Protein AF-A0A7S0LJB8-F1 (afdb_monomer_lite)

Radius of gyration: 18.25 Å; chains: 1; bounding box: 46×43×49 Å

InterPro domains:
  IPR036282 Glutathione S-transferase, C-terminal domain superfamily [SSF47616] (60-162)
  IPR050983 Glutathione S-transferase Omega/HSP26 [PTHR43968] (26-168)

Structure (mmCIF, N/CA/C/O backbone):
data_AF-A0A7S0LJB8-F1
#
_entry.id   AF-A0A7S0LJB8-F1
#
loop_
_atom_site.group_PDB
_atom_site.id
_atom_site.type_symbol
_atom_site.label_atom_id
_atom_site.label_alt_id
_atom_site.label_comp_id
_atom_site.label_asym_id
_atom_site.label_entity_id
_atom_site.label_seq_id
_atom_site.pdbx_PDB_ins_code
_atom_site.Cartn_x
_atom_site.Cartn_y
_atom_site.Cartn_z
_atom_site.occupancy
_atom_site.B_iso_or_equiv
_atom_site.auth_seq_id
_atom_site.auth_comp_id
_atom_site.auth_asym_id
_atom_site.auth_atom_id
_atom_site.pdbx_PDB_model_num
ATOM 1 N N . GLY A 1 1 ? 15.541 21.418 6.530 1.00 35.72 1 GLY A N 1
ATOM 2 C CA . GLY A 1 1 ? 15.355 20.305 7.477 1.00 35.72 1 GLY A CA 1
ATOM 3 C C . GLY A 1 1 ? 14.278 19.421 6.909 1.00 35.72 1 GLY A C 1
ATOM 4 O O . GLY A 1 1 ? 13.344 19.968 6.341 1.00 35.72 1 GLY A O 1
ATOM 5 N N . SER A 1 2 ? 14.431 18.099 6.951 1.00 42.41 2 SER A N 1
ATOM 6 C CA . SER A 1 2 ? 13.334 17.215 6.555 1.00 42.41 2 SER A CA 1
ATOM 7 C C . SER A 1 2 ? 12.244 17.338 7.614 1.00 42.41 2 SER A C 1
ATOM 9 O O . SER A 1 2 ? 12.432 16.878 8.739 1.00 42.41 2 SER A O 1
ATOM 11 N N . ASP A 1 3 ? 11.150 18.022 7.292 1.00 57.72 3 ASP A N 1
ATOM 12 C CA . ASP A 1 3 ? 9.974 18.019 8.153 1.00 57.72 3 ASP A CA 1
ATOM 13 C C . ASP A 1 3 ? 9.328 16.646 8.043 1.00 57.72 3 ASP A C 1
ATOM 15 O O . ASP A 1 3 ? 8.675 16.300 7.059 1.00 57.72 3 ASP A O 1
ATOM 19 N N . VAL A 1 4 ? 9.599 15.836 9.054 1.00 62.62 4 VAL A N 1
ATOM 20 C CA . VAL A 1 4 ? 8.968 14.544 9.229 1.00 62.62 4 VAL A CA 1
ATOM 21 C C . VAL A 1 4 ? 7.562 14.792 9.786 1.00 62.62 4 VAL A C 1
ATOM 23 O O . VAL A 1 4 ? 7.422 15.621 10.696 1.00 62.62 4 VAL A O 1
ATOM 26 N N . PRO A 1 5 ? 6.500 14.164 9.241 1.00 70.31 5 PRO A N 1
ATOM 27 C CA . PRO A 1 5 ? 5.154 14.343 9.765 1.00 70.31 5 PRO A CA 1
ATOM 28 C C . PRO A 1 5 ? 5.127 13.979 11.250 1.00 70.31 5 PRO A C 1
ATOM 30 O O . PRO A 1 5 ? 5.559 12.903 11.650 1.00 70.31 5 PRO A O 1
ATOM 33 N N . ARG A 1 6 ? 4.628 14.903 12.070 1.00 81.69 6 ARG A N 1
ATOM 34 C CA . ARG A 1 6 ? 4.505 14.741 13.519 1.00 81.69 6 ARG A CA 1
ATOM 35 C C . ARG A 1 6 ? 3.046 14.840 13.916 1.00 81.69 6 ARG A C 1
ATOM 37 O O . ARG A 1 6 ? 2.336 15.726 13.442 1.00 81.69 6 ARG A O 1
ATOM 44 N N . VAL A 1 7 ? 2.614 13.954 14.803 1.00 82.25 7 VAL A N 1
ATOM 45 C CA . VAL A 1 7 ? 1.238 13.924 15.303 1.00 82.25 7 VAL A CA 1
ATOM 46 C C . VAL A 1 7 ? 1.244 14.267 16.781 1.00 82.25 7 VAL A C 1
ATOM 48 O O . VAL A 1 7 ? 1.928 13.621 17.572 1.00 82.25 7 VAL A O 1
ATOM 51 N N . ALA A 1 8 ? 0.484 15.300 17.143 1.00 85.62 8 ALA A N 1
ATOM 52 C CA . ALA A 1 8 ? 0.198 15.625 18.531 1.00 85.62 8 ALA A CA 1
ATOM 53 C C . ALA A 1 8 ? -0.970 14.763 19.022 1.00 85.62 8 ALA A C 1
ATOM 55 O O . ALA A 1 8 ? -2.040 14.738 18.409 1.00 85.62 8 ALA A O 1
ATOM 56 N N . LEU A 1 9 ? -0.756 14.058 20.125 1.00 81.81 9 LEU A N 1
ATOM 57 C CA . LEU A 1 9 ? -1.758 13.233 20.776 1.00 81.81 9 LEU A CA 1
ATOM 58 C C . LEU A 1 9 ? -2.614 14.036 21.767 1.00 81.81 9 LEU A C 1
ATOM 60 O O . LEU A 1 9 ? -2.177 15.080 22.258 1.00 81.81 9 LEU A O 1
ATOM 64 N N . PRO A 1 10 ? -3.804 13.525 22.147 1.00 80.50 10 PRO A N 1
ATOM 65 C CA . PRO A 1 10 ? -4.645 14.150 23.171 1.00 80.50 10 PRO A CA 1
ATOM 66 C C . PRO A 1 10 ? -3.974 14.297 24.546 1.00 80.50 10 PRO A C 1
ATOM 68 O O . PRO A 1 10 ? -4.365 15.162 25.323 1.00 80.50 10 PRO A O 1
ATOM 71 N N . ASP A 1 11 ? -2.974 13.464 24.851 1.00 82.81 11 ASP A N 1
ATOM 72 C CA . ASP A 1 11 ? -2.196 13.514 26.096 1.00 82.81 11 ASP A CA 1
ATOM 73 C C . ASP A 1 11 ? -1.020 14.514 26.049 1.00 82.81 11 ASP A C 1
ATOM 75 O O . ASP A 1 11 ? -0.260 14.628 27.011 1.00 82.81 11 ASP A O 1
ATOM 79 N N . GLY A 1 12 ? -0.873 15.252 24.942 1.00 85.12 12 GLY A N 1
ATOM 80 C CA . GLY A 1 12 ? 0.169 16.256 24.735 1.00 85.12 12 GLY A CA 1
ATOM 81 C C . GLY A 1 12 ? 1.497 15.707 24.210 1.00 85.12 12 GLY A C 1
ATOM 82 O O . GLY A 1 12 ? 2.398 16.501 23.931 1.00 85.12 12 GLY A O 1
ATOM 83 N N . ARG A 1 13 ? 1.647 14.385 24.040 1.00 86.00 13 ARG A N 1
ATOM 84 C CA . ARG A 1 13 ? 2.839 13.806 23.404 1.00 86.00 13 ARG A CA 1
ATOM 85 C C . ARG A 1 13 ? 2.850 14.097 21.904 1.00 86.00 13 ARG A C 1
ATOM 87 O O . ARG A 1 13 ? 1.804 14.231 21.273 1.00 86.00 13 ARG A O 1
ATOM 94 N N . VAL A 1 14 ? 4.048 14.192 21.334 1.00 84.44 14 VAL A N 1
ATOM 95 C CA . VAL A 1 14 ? 4.263 14.363 19.892 1.00 84.44 14 VAL A CA 1
ATOM 96 C C . VAL A 1 14 ? 5.080 13.188 19.392 1.00 84.44 14 VAL A C 1
ATOM 98 O O . VAL A 1 14 ? 6.150 12.918 19.934 1.00 84.44 14 VAL A O 1
ATOM 101 N N . ILE A 1 15 ? 4.578 12.511 18.365 1.00 79.75 15 ILE A N 1
ATOM 102 C CA . ILE A 1 15 ? 5.208 11.312 17.811 1.00 79.75 15 ILE A CA 1
ATOM 103 C C . ILE A 1 15 ? 5.591 11.570 16.366 1.00 79.75 15 ILE A C 1
ATOM 105 O O . ILE A 1 15 ? 4.867 12.250 15.633 1.00 79.75 15 ILE A O 1
ATOM 109 N N . ASP A 1 16 ? 6.733 11.020 15.975 1.00 79.56 16 ASP A N 1
ATOM 110 C CA . ASP A 1 16 ? 7.159 10.956 14.587 1.00 79.56 16 ASP A CA 1
ATOM 111 C C . ASP A 1 16 ? 6.334 9.896 13.837 1.00 79.56 16 ASP A C 1
ATOM 113 O O . ASP A 1 16 ? 6.372 8.710 14.162 1.00 79.56 16 ASP A O 1
ATOM 117 N N . ALA A 1 17 ? 5.571 10.328 12.835 1.00 71.06 17 ALA A N 1
ATOM 118 C CA . ALA A 1 17 ? 4.680 9.466 12.067 1.00 71.06 17 ALA A CA 1
ATOM 119 C C . ALA A 1 17 ? 5.387 8.677 10.949 1.00 71.06 17 ALA A C 1
ATOM 121 O O . ALA A 1 17 ? 4.712 7.985 10.187 1.00 71.06 17 ALA A O 1
ATOM 122 N N . THR A 1 18 ? 6.716 8.771 10.817 1.00 66.00 18 THR A N 1
ATOM 123 C CA . THR A 1 18 ? 7.487 7.920 9.888 1.00 66.00 18 THR A CA 1
ATOM 124 C C . THR A 1 18 ? 7.967 6.619 10.498 1.00 66.00 18 THR A C 1
ATOM 126 O O . THR A 1 18 ? 8.308 5.691 9.763 1.00 66.00 18 THR A O 1
ATOM 129 N N . GLU A 1 19 ? 7.955 6.507 11.822 1.00 67.56 19 GLU A N 1
ATOM 130 C CA . GLU A 1 19 ? 8.300 5.258 12.478 1.00 67.56 19 GLU A CA 1
ATOM 131 C C . GLU A 1 19 ? 7.092 4.324 12.509 1.00 67.56 19 GLU A C 1
ATOM 133 O O . GLU A 1 19 ? 5.991 4.699 12.908 1.00 67.56 19 GLU A O 1
ATOM 138 N N . THR A 1 20 ? 7.299 3.048 12.184 1.00 70.25 20 THR A N 1
ATOM 139 C CA . THR A 1 20 ? 6.271 2.009 12.372 1.00 70.25 20 THR A CA 1
ATOM 140 C C . THR A 1 20 ? 5.831 1.879 13.836 1.00 70.25 20 THR A C 1
ATOM 142 O O . THR A 1 20 ? 4.734 1.388 14.108 1.00 70.25 20 THR A O 1
ATOM 145 N N . ALA A 1 21 ? 6.640 2.374 14.781 1.00 74.06 21 ALA A N 1
ATOM 146 C CA . ALA A 1 21 ? 6.285 2.523 16.189 1.00 74.06 21 ALA A CA 1
ATOM 147 C C . ALA A 1 21 ? 5.028 3.388 16.401 1.00 74.06 21 ALA A C 1
ATOM 149 O O . ALA A 1 21 ? 4.227 3.075 17.282 1.00 74.06 21 ALA A O 1
ATOM 150 N N . PHE A 1 22 ? 4.792 4.395 15.551 1.00 83.00 22 PHE A N 1
ATOM 151 C CA . PHE A 1 22 ? 3.586 5.225 15.599 1.00 83.00 22 PHE A CA 1
ATOM 152 C C . PHE A 1 22 ? 2.303 4.403 15.407 1.00 83.00 22 PHE A C 1
ATOM 154 O O . PHE A 1 22 ? 1.305 4.643 16.084 1.00 83.00 22 PHE A O 1
ATOM 161 N N . LEU A 1 23 ? 2.324 3.381 14.544 1.00 85.81 23 LEU A N 1
ATOM 162 C CA . LEU A 1 23 ? 1.150 2.533 14.301 1.00 85.81 23 LEU A CA 1
ATOM 163 C C . LEU A 1 23 ? 0.762 1.712 15.539 1.00 85.81 23 LEU A C 1
ATOM 165 O O . LEU A 1 23 ? -0.422 1.537 15.813 1.00 85.81 23 LEU A O 1
ATOM 169 N N . ARG A 1 24 ? 1.748 1.271 16.329 1.00 86.44 24 ARG A N 1
ATOM 170 C CA . ARG A 1 24 ? 1.513 0.551 17.596 1.00 86.44 24 ARG A CA 1
ATOM 171 C C . ARG A 1 24 ? 0.818 1.437 18.612 1.00 86.44 24 ARG A C 1
ATOM 173 O O . ARG A 1 24 ? -0.059 0.999 19.349 1.00 86.44 24 ARG A O 1
ATOM 180 N N . GLU A 1 25 ? 1.240 2.689 18.654 1.00 86.69 25 GLU A N 1
ATOM 181 C CA . GLU A 1 25 ? 0.676 3.673 19.555 1.00 86.69 25 GLU A CA 1
ATOM 182 C C . GLU A 1 25 ? -0.752 4.053 19.157 1.00 86.69 25 GLU A C 1
ATOM 184 O O . GLU A 1 25 ? -1.624 4.141 20.021 1.00 86.69 25 GLU A O 1
ATOM 189 N N . LEU A 1 26 ? -1.034 4.174 17.856 1.00 86.06 26 LEU A N 1
ATOM 190 C CA . LEU A 1 26 ? -2.405 4.338 17.373 1.00 86.06 26 LEU A CA 1
ATOM 191 C C . LEU A 1 26 ? -3.307 3.166 17.785 1.00 86.06 26 LEU A C 1
ATOM 193 O O . LEU A 1 26 ? -4.413 3.411 18.265 1.00 86.06 26 LEU A O 1
ATOM 197 N N . ASP A 1 27 ? -2.843 1.920 17.676 1.00 90.00 27 ASP A N 1
ATOM 198 C CA . ASP A 1 27 ? -3.624 0.751 18.109 1.00 90.00 27 ASP A CA 1
ATOM 199 C C . ASP A 1 27 ? -3.930 0.777 19.620 1.00 90.00 27 ASP A C 1
ATOM 201 O O . ASP A 1 27 ? -5.023 0.391 20.042 1.00 90.00 27 ASP A O 1
ATOM 205 N N . GLN A 1 28 ? -3.002 1.281 20.443 1.00 88.31 28 GLN A N 1
ATOM 206 C CA . GLN A 1 28 ? -3.211 1.449 21.888 1.00 88.31 28 GLN A CA 1
ATOM 207 C C . GLN A 1 28 ? -4.199 2.573 22.218 1.00 88.31 28 GLN A C 1
ATOM 209 O O . GLN A 1 28 ? -5.014 2.430 23.132 1.00 88.31 28 GLN A O 1
ATOM 214 N N . LEU A 1 29 ? -4.137 3.689 21.489 1.00 87.88 29 LEU A N 1
ATOM 215 C CA . LEU A 1 29 ? -5.029 4.837 21.679 1.00 87.88 29 LEU A CA 1
ATOM 216 C C . LEU A 1 29 ? -6.446 4.566 21.175 1.00 87.88 29 LEU A C 1
ATOM 218 O O . LEU A 1 29 ? -7.417 5.090 21.726 1.00 87.88 29 LEU A O 1
ATOM 222 N N . PHE A 1 30 ? -6.572 3.735 20.142 1.00 88.38 30 PHE A N 1
ATOM 223 C CA . PHE A 1 30 ? -7.833 3.418 19.486 1.00 88.38 30 PHE A CA 1
ATOM 224 C C . PHE A 1 30 ? -8.115 1.905 19.509 1.00 88.38 30 PHE A C 1
ATOM 226 O O . PHE A 1 30 ? -8.339 1.296 18.468 1.00 88.38 30 PHE A O 1
ATOM 233 N N . PRO A 1 31 ? -8.244 1.268 20.688 1.00 89.00 31 PRO A N 1
ATOM 234 C CA . PRO A 1 31 ? -8.370 -0.192 20.797 1.00 89.00 31 PRO A CA 1
ATOM 235 C C . PRO A 1 31 ? -9.682 -0.751 20.218 1.00 89.00 31 PRO A C 1
ATOM 237 O O . PRO A 1 31 ? -9.863 -1.961 20.118 1.00 89.00 31 PRO A O 1
ATOM 240 N N . LYS A 1 32 ? -10.636 0.124 19.876 1.00 87.12 32 LYS A N 1
ATOM 241 C CA . LYS A 1 32 ? -11.900 -0.240 19.218 1.00 87.12 32 LYS A CA 1
ATOM 242 C C . LYS A 1 32 ? -11.796 -0.253 17.690 1.00 87.12 32 LYS A C 1
ATOM 244 O O . LYS A 1 32 ? -12.754 -0.660 17.037 1.00 87.12 32 LYS A O 1
ATOM 249 N N . THR A 1 33 ? -10.695 0.233 17.115 1.00 86.38 33 THR A N 1
ATOM 250 C CA . THR A 1 33 ? -10.446 0.145 15.673 1.00 86.38 33 THR A CA 1
ATOM 251 C C . THR A 1 33 ? -9.753 -1.167 15.326 1.00 86.38 33 THR A C 1
ATOM 253 O O . THR A 1 33 ? -9.380 -1.947 16.199 1.00 86.38 33 THR A O 1
ATOM 256 N N . ARG A 1 34 ? -9.609 -1.442 14.028 1.00 87.06 34 ARG A N 1
ATOM 257 C CA . ARG A 1 34 ? -8.829 -2.590 13.564 1.00 87.06 34 ARG A CA 1
ATOM 258 C C . ARG A 1 34 ? -7.385 -2.444 14.040 1.00 87.06 34 ARG A C 1
ATOM 260 O O . ARG A 1 34 ? -6.759 -1.449 13.702 1.00 87.06 34 ARG A O 1
ATOM 267 N N . THR A 1 35 ? -6.881 -3.460 14.731 1.00 91.00 35 THR A N 1
ATOM 268 C CA . THR A 1 35 ? -5.465 -3.575 15.085 1.00 91.00 35 THR A CA 1
ATOM 269 C C . THR A 1 35 ? -4.632 -3.804 13.828 1.00 91.00 35 THR A C 1
ATOM 271 O O . THR A 1 35 ? -4.893 -4.746 13.074 1.00 91.00 35 THR A O 1
ATOM 274 N N . LEU A 1 36 ? -3.647 -2.942 13.599 1.00 90.50 36 LEU A N 1
ATOM 275 C CA . LEU A 1 36 ? -2.708 -3.028 12.480 1.00 90.50 36 LEU A CA 1
ATOM 276 C C . LEU A 1 36 ? -1.404 -3.728 12.884 1.00 90.50 36 LEU A C 1
ATOM 278 O O . LEU A 1 36 ? -0.719 -4.283 12.020 1.00 90.50 36 LEU A O 1
ATOM 282 N N . TRP A 1 37 ? -1.063 -3.702 14.176 1.00 89.75 37 TRP A N 1
ATOM 283 C CA . TRP A 1 37 ? 0.217 -4.142 14.711 1.00 89.75 37 TRP A CA 1
ATOM 284 C C . TRP A 1 37 ? 0.101 -4.955 16.023 1.00 89.75 37 TRP A C 1
ATOM 286 O O . TRP A 1 37 ? 0.058 -4.380 17.112 1.00 89.75 37 TRP A O 1
ATOM 296 N N . PRO A 1 38 ? 0.204 -6.295 15.958 1.00 87.94 38 PRO A N 1
ATOM 297 C CA . PRO A 1 38 ? -0.062 -7.128 14.792 1.00 87.94 38 PRO A CA 1
ATOM 298 C C . PRO A 1 38 ? -1.571 -7.378 14.622 1.00 87.94 38 PRO A C 1
ATOM 300 O O . PRO A 1 38 ? -2.329 -7.320 15.594 1.00 87.94 38 PRO A O 1
ATOM 303 N N . PRO A 1 39 ? -2.036 -7.690 13.403 1.00 87.31 39 PRO A N 1
ATOM 304 C CA . PRO A 1 39 ? -3.411 -8.126 13.208 1.00 87.31 39 PRO A CA 1
ATOM 305 C C . PRO A 1 39 ? -3.663 -9.476 13.904 1.00 87.31 39 PRO A C 1
ATOM 307 O O . PRO A 1 39 ? -2.747 -10.266 14.144 1.00 87.31 39 PRO A O 1
ATOM 310 N N . ASN A 1 40 ? -4.932 -9.762 14.206 1.00 85.50 40 ASN A N 1
ATOM 311 C CA . ASN A 1 40 ? -5.334 -10.995 14.888 1.00 85.50 40 ASN A CA 1
ATOM 312 C C . ASN A 1 40 ? -4.796 -12.250 14.180 1.00 85.50 40 ASN A C 1
ATOM 314 O O . ASN A 1 40 ? -5.051 -12.460 12.996 1.00 85.50 40 ASN A O 1
ATOM 318 N N . GLY A 1 41 ? -4.119 -13.118 14.935 1.00 86.12 41 GLY A N 1
ATOM 319 C CA . GLY A 1 41 ? -3.575 -14.380 14.422 1.00 86.12 41 GLY A CA 1
ATOM 320 C C . GLY A 1 41 ? -2.214 -14.262 13.731 1.00 86.12 41 GLY A C 1
ATOM 321 O O . GLY A 1 41 ? -1.711 -15.269 13.242 1.00 86.12 41 GLY A O 1
ATOM 322 N N . VAL A 1 42 ? -1.609 -13.072 13.722 1.00 91.19 42 VAL A N 1
ATOM 323 C CA . VAL A 1 42 ? -0.246 -12.827 13.238 1.00 91.19 42 VAL A CA 1
ATOM 324 C C . VAL A 1 42 ? 0.603 -12.340 14.407 1.00 91.19 42 VAL A C 1
ATOM 326 O O . VAL A 1 42 ? 0.126 -11.602 15.268 1.00 91.19 42 VAL A O 1
ATOM 329 N N . ASP A 1 43 ? 1.860 -12.761 14.472 1.00 92.25 43 ASP A N 1
ATOM 330 C CA . ASP A 1 43 ? 2.793 -12.270 15.480 1.00 92.25 43 ASP A CA 1
ATOM 331 C C . ASP A 1 43 ? 3.496 -10.973 15.031 1.00 92.25 43 ASP A C 1
ATOM 333 O O . ASP A 1 43 ? 3.644 -10.680 13.845 1.00 92.25 43 ASP A O 1
ATOM 337 N N . GLU A 1 44 ? 3.959 -10.175 15.993 1.00 92.06 44 GLU A N 1
ATOM 338 C CA . GLU A 1 44 ? 4.643 -8.904 15.717 1.00 92.06 44 GLU A CA 1
ATOM 339 C C . GLU A 1 44 ? 5.912 -9.075 14.865 1.00 92.06 44 GLU A C 1
ATOM 341 O O . GLU A 1 44 ? 6.252 -8.195 14.067 1.00 92.06 44 GLU A O 1
ATOM 346 N N . ARG A 1 45 ? 6.637 -10.186 15.024 1.00 93.00 45 ARG A N 1
ATOM 347 C CA . ARG A 1 45 ? 7.860 -10.425 14.259 1.00 93.00 45 ARG A CA 1
ATOM 348 C C . ARG A 1 45 ? 7.530 -10.628 12.784 1.00 93.00 45 ARG A C 1
ATOM 350 O O . ARG A 1 45 ? 8.192 -10.016 11.957 1.00 93.00 45 ARG A O 1
ATOM 357 N N . SER A 1 46 ? 6.474 -11.366 12.467 1.00 93.88 46 SER A N 1
ATOM 358 C CA . SER A 1 46 ? 5.978 -11.538 11.099 1.00 93.88 46 SER A CA 1
ATOM 359 C C . SER A 1 46 ? 5.674 -10.205 10.405 1.00 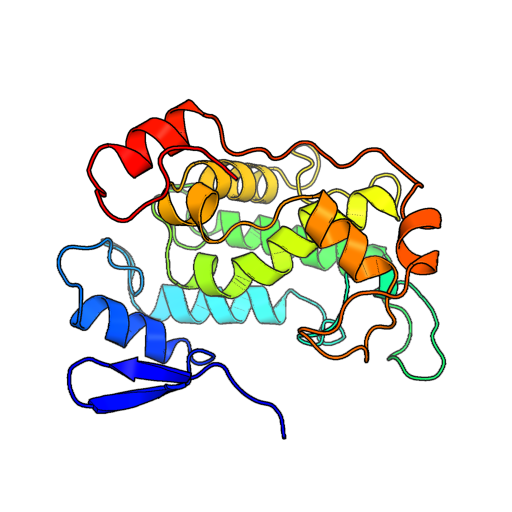93.88 46 SER A C 1
ATOM 361 O O . SER A 1 46 ? 6.054 -10.012 9.251 1.00 93.88 46 SER A O 1
ATOM 363 N N . VAL A 1 47 ? 5.055 -9.248 11.108 1.00 93.44 47 VAL A N 1
ATOM 364 C CA . VAL A 1 47 ? 4.787 -7.908 10.551 1.00 93.44 47 VAL A CA 1
ATOM 365 C C . VAL A 1 47 ? 6.090 -7.137 10.307 1.00 93.44 47 VAL A C 1
ATOM 367 O O . VAL A 1 47 ? 6.270 -6.564 9.235 1.00 93.44 47 VAL A O 1
ATOM 370 N N . ASN A 1 48 ? 7.025 -7.150 11.267 1.00 92.81 48 ASN A N 1
ATOM 371 C CA . ASN A 1 48 ? 8.341 -6.513 11.103 1.00 92.81 48 ASN A CA 1
ATOM 372 C C . ASN A 1 48 ? 9.130 -7.100 9.928 1.00 92.81 48 ASN A C 1
ATOM 374 O O . ASN A 1 48 ? 9.701 -6.355 9.132 1.00 92.81 48 ASN A O 1
ATOM 378 N N . ASP A 1 49 ? 9.184 -8.428 9.852 1.00 94.94 49 ASP A N 1
ATOM 379 C CA . ASP A 1 49 ? 9.936 -9.153 8.834 1.00 94.94 49 ASP A CA 1
ATOM 380 C C . ASP A 1 49 ? 9.341 -8.867 7.449 1.00 94.94 49 ASP A C 1
ATOM 382 O O . ASP A 1 49 ? 10.091 -8.636 6.507 1.00 94.94 49 ASP A O 1
ATOM 386 N N . MET A 1 50 ? 8.013 -8.755 7.338 1.00 95.75 50 MET A N 1
ATOM 387 C CA . MET A 1 50 ? 7.348 -8.390 6.086 1.00 95.75 50 MET A CA 1
ATOM 388 C C . MET A 1 50 ? 7.590 -6.930 5.679 1.00 95.75 50 MET A C 1
ATOM 390 O O . MET A 1 50 ? 7.897 -6.665 4.518 1.00 95.75 50 MET A O 1
ATOM 394 N N . VAL A 1 51 ? 7.526 -5.976 6.620 1.00 92.81 51 VAL A N 1
ATOM 395 C CA . VAL A 1 51 ? 7.880 -4.570 6.340 1.00 92.81 51 VAL A CA 1
ATOM 396 C C . VAL A 1 51 ? 9.297 -4.481 5.773 1.00 92.81 51 VAL A C 1
ATOM 398 O O . VAL A 1 51 ? 9.502 -3.805 4.768 1.00 92.81 51 VAL A O 1
ATOM 401 N N . ARG A 1 52 ? 10.260 -5.175 6.390 1.00 92.62 52 ARG A N 1
ATOM 402 C CA . ARG A 1 52 ? 11.658 -5.189 5.936 1.00 92.62 52 ARG A CA 1
ATOM 403 C C . ARG A 1 52 ? 11.817 -5.884 4.592 1.00 92.62 52 ARG A C 1
ATOM 405 O O . ARG A 1 52 ? 12.413 -5.300 3.702 1.00 92.62 52 ARG A O 1
ATOM 412 N N . ALA A 1 53 ? 11.233 -7.069 4.424 1.00 95.19 53 ALA A N 1
ATOM 413 C CA . ALA A 1 53 ? 11.378 -7.859 3.207 1.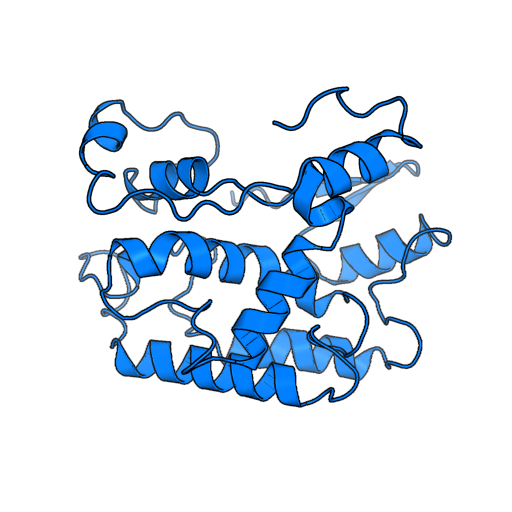00 95.19 53 ALA A CA 1
ATOM 414 C C . ALA A 1 53 ? 10.887 -7.113 1.960 1.00 95.19 53 ALA A C 1
ATOM 416 O O . ALA A 1 53 ? 11.557 -7.133 0.933 1.00 95.19 53 ALA A O 1
ATOM 417 N N . VAL A 1 54 ? 9.757 -6.403 2.049 1.00 93.06 54 VAL A N 1
ATOM 418 C CA . VAL A 1 54 ? 9.271 -5.575 0.933 1.00 93.06 54 VAL A CA 1
ATOM 419 C C . VAL A 1 54 ? 10.217 -4.399 0.666 1.00 93.06 54 VAL A C 1
ATOM 421 O O . VAL A 1 54 ? 10.448 -4.051 -0.489 1.00 93.06 54 VAL A O 1
ATOM 424 N N . GLY A 1 55 ? 10.809 -3.813 1.708 1.00 89.69 55 GLY A N 1
ATOM 425 C CA . GLY A 1 55 ? 11.805 -2.752 1.550 1.00 89.69 55 GLY A CA 1
ATOM 426 C C . GLY A 1 55 ? 13.114 -3.221 0.938 1.00 89.69 55 GLY A C 1
ATOM 427 O O . GLY A 1 55 ? 13.681 -2.500 0.127 1.00 89.69 55 GLY A O 1
ATOM 428 N N . ASP A 1 56 ? 13.551 -4.431 1.274 1.00 90.19 56 ASP A N 1
ATOM 429 C CA . ASP A 1 56 ? 14.744 -5.058 0.706 1.00 90.19 56 ASP A CA 1
ATOM 430 C C . ASP A 1 56 ? 14.517 -5.499 -0.751 1.00 90.19 56 ASP A C 1
ATOM 432 O O . ASP A 1 56 ? 15.450 -5.480 -1.554 1.00 90.19 56 ASP A O 1
ATOM 436 N N . ALA A 1 57 ? 13.282 -5.872 -1.107 1.00 91.00 57 ALA A N 1
ATOM 437 C CA . ALA A 1 57 ? 12.898 -6.212 -2.477 1.00 91.00 57 ALA A CA 1
ATOM 438 C C . ALA A 1 57 ? 12.906 -4.989 -3.405 1.00 91.00 57 ALA A C 1
ATOM 440 O O . ALA A 1 57 ? 13.220 -5.097 -4.590 1.00 91.00 57 ALA A O 1
ATOM 441 N N . LEU A 1 58 ? 12.547 -3.819 -2.876 1.00 84.75 58 LEU A N 1
ATOM 442 C CA . LEU A 1 58 ? 12.465 -2.588 -3.644 1.00 84.75 58 LEU A CA 1
ATOM 443 C C . LEU A 1 58 ? 13.859 -1.938 -3.787 1.00 84.75 58 LEU A C 1
ATOM 445 O O . LEU A 1 58 ? 14.546 -1.715 -2.792 1.00 84.75 58 LEU A O 1
ATOM 449 N N . PRO A 1 59 ? 14.304 -1.583 -5.010 1.00 72.62 59 PRO A N 1
ATOM 450 C CA . PRO A 1 59 ? 15.616 -0.980 -5.221 1.00 72.62 59 PRO A CA 1
ATOM 451 C C . PRO A 1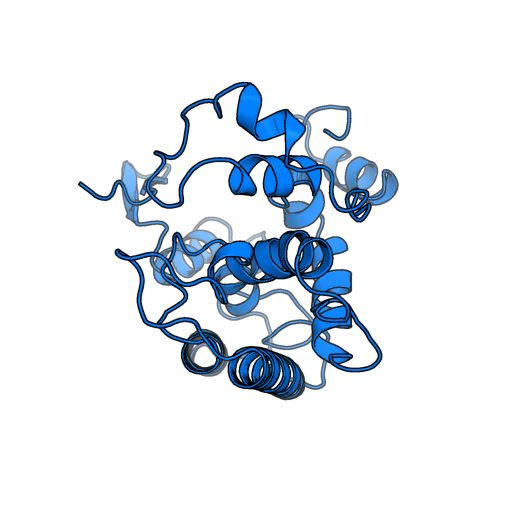 59 ? 15.856 0.266 -4.357 1.00 72.62 59 PRO A C 1
ATOM 453 O O . PRO A 1 59 ? 15.051 1.190 -4.335 1.00 72.62 59 PRO A O 1
ATOM 456 N N . SER A 1 60 ? 17.025 0.367 -3.723 1.00 64.62 60 SER A N 1
ATOM 457 C CA . SER A 1 60 ? 17.393 1.502 -2.855 1.00 64.62 60 SER A CA 1
ATOM 458 C C . SER A 1 60 ? 17.441 2.865 -3.568 1.00 64.62 60 SER A C 1
ATOM 460 O O . SER A 1 60 ? 17.353 3.910 -2.923 1.00 64.62 60 SER A O 1
ATOM 462 N N . ALA A 1 61 ? 17.524 2.871 -4.905 1.00 56.53 61 ALA A N 1
ATOM 463 C CA . ALA A 1 61 ? 17.360 4.062 -5.746 1.00 56.53 61 ALA A CA 1
ATOM 464 C C . ALA A 1 61 ? 15.932 4.652 -5.687 1.00 56.53 61 ALA A C 1
ATOM 466 O O . ALA A 1 61 ? 15.688 5.774 -6.139 1.00 56.53 61 ALA A O 1
ATOM 467 N N . ILE A 1 62 ? 14.987 3.927 -5.086 1.00 60.81 62 ILE A N 1
ATOM 468 C CA . ILE A 1 62 ? 13.666 4.407 -4.696 1.00 60.81 62 ILE A CA 1
ATOM 469 C C . ILE A 1 62 ? 13.830 5.232 -3.413 1.00 60.81 62 ILE A C 1
ATOM 471 O O . ILE A 1 62 ? 13.462 4.828 -2.314 1.00 60.81 62 ILE A O 1
ATOM 475 N N . LEU A 1 63 ? 14.417 6.424 -3.535 1.00 50.53 63 LEU A N 1
ATOM 476 C CA . LEU A 1 63 ? 14.355 7.403 -2.452 1.00 50.53 63 LEU A CA 1
ATOM 477 C C . LEU A 1 63 ? 12.876 7.685 -2.110 1.00 50.53 63 LEU A C 1
ATOM 479 O O . LEU A 1 63 ? 12.023 7.592 -2.995 1.00 50.53 63 LEU A O 1
ATOM 483 N N . PRO A 1 64 ? 12.540 8.126 -0.886 1.00 44.50 64 PRO A N 1
ATOM 484 C CA . PRO A 1 64 ? 11.170 8.508 -0.510 1.00 44.50 64 PRO A CA 1
ATOM 485 C C . PRO A 1 64 ? 10.513 9.544 -1.453 1.00 44.50 64 PRO A C 1
ATOM 487 O O . PRO A 1 64 ? 9.286 9.642 -1.518 1.00 44.50 64 PRO A O 1
ATOM 490 N N . GLY A 1 65 ? 11.324 10.278 -2.232 1.00 49.38 65 GLY A N 1
ATOM 491 C CA . GLY A 1 65 ? 10.903 11.213 -3.286 1.00 49.38 65 GLY A CA 1
ATOM 492 C C . GLY A 1 65 ? 10.998 10.693 -4.728 1.00 49.38 65 GLY A C 1
ATOM 493 O O . GLY A 1 65 ? 10.637 11.420 -5.651 1.00 49.38 65 GLY A O 1
ATOM 494 N N . SER A 1 66 ? 11.469 9.462 -4.950 1.00 51.38 66 SER A N 1
ATOM 495 C CA . SER A 1 66 ? 11.559 8.847 -6.276 1.00 51.38 66 SER A CA 1
ATOM 496 C C . SER A 1 66 ? 10.157 8.670 -6.860 1.00 51.38 66 SER A C 1
ATOM 498 O O . SER A 1 66 ? 9.307 7.935 -6.338 1.00 51.38 66 SER A O 1
ATOM 500 N N . ARG A 1 67 ? 9.890 9.415 -7.931 1.00 65.38 67 ARG A N 1
ATOM 501 C CA . ARG A 1 67 ? 8.676 9.278 -8.736 1.00 65.38 67 ARG A CA 1
ATOM 502 C C . ARG A 1 67 ? 8.928 8.164 -9.731 1.00 65.38 67 ARG A C 1
ATOM 504 O O . ARG A 1 67 ? 10.003 8.115 -10.323 1.00 65.38 67 ARG A O 1
ATOM 511 N N . ALA A 1 68 ? 7.942 7.295 -9.934 1.00 65.19 68 ALA A N 1
ATOM 512 C CA . ALA A 1 68 ? 8.110 6.077 -10.724 1.00 65.19 68 ALA A CA 1
ATOM 513 C C . ALA A 1 68 ? 8.611 6.366 -12.155 1.00 65.19 68 ALA A C 1
ATOM 515 O O . ALA A 1 68 ? 9.337 5.573 -12.741 1.00 65.19 68 ALA A O 1
ATOM 516 N N . ALA A 1 69 ? 8.277 7.547 -12.683 1.00 59.62 69 ALA A N 1
ATOM 517 C CA . ALA A 1 69 ? 8.714 8.054 -13.984 1.00 59.62 69 ALA A CA 1
ATOM 518 C C . ALA A 1 69 ? 10.222 8.333 -14.114 1.00 59.62 69 ALA A C 1
ATOM 520 O O . ALA A 1 69 ? 10.746 8.415 -15.221 1.00 59.62 69 ALA A O 1
ATOM 521 N N . HIS A 1 70 ? 10.933 8.504 -13.000 1.00 63.00 70 HIS A N 1
ATOM 522 C CA . HIS A 1 70 ? 12.372 8.771 -13.007 1.00 63.00 70 HIS A CA 1
ATOM 523 C C . HIS A 1 70 ? 13.202 7.532 -12.669 1.00 63.00 70 HIS A C 1
ATOM 525 O O . HIS A 1 70 ? 14.423 7.613 -12.700 1.00 63.00 70 HIS A O 1
ATOM 531 N N . LEU A 1 71 ? 12.570 6.381 -12.401 1.00 65.94 71 LEU A N 1
ATOM 532 C CA . LEU A 1 71 ? 13.286 5.140 -12.081 1.00 65.94 71 LEU A CA 1
ATOM 533 C C . LEU A 1 71 ? 14.217 4.698 -13.218 1.00 65.94 71 LEU A C 1
ATOM 535 O O . LEU A 1 71 ? 15.299 4.184 -12.956 1.00 65.94 71 LEU A O 1
ATOM 539 N N . PHE A 1 72 ? 13.818 4.940 -14.469 1.00 65.06 72 PHE A N 1
ATOM 540 C CA . PHE A 1 72 ? 14.523 4.458 -15.662 1.00 65.06 72 PHE A CA 1
ATOM 541 C C . PHE A 1 72 ? 15.232 5.572 -16.447 1.00 65.06 72 PHE A C 1
ATOM 543 O O . PHE A 1 72 ? 15.771 5.318 -17.523 1.00 65.06 72 PHE A O 1
ATOM 550 N N . THR A 1 73 ? 15.214 6.811 -15.946 1.00 58.69 73 THR A N 1
ATOM 551 C CA . THR A 1 73 ? 15.702 7.982 -16.688 1.00 58.69 73 THR A CA 1
ATOM 552 C C . THR A 1 73 ? 17.065 8.428 -16.164 1.00 58.69 73 THR A C 1
ATOM 554 O O . THR A 1 73 ? 17.260 8.570 -14.961 1.00 58.69 73 THR A O 1
ATOM 557 N N . LEU A 1 74 ? 18.001 8.679 -17.083 1.00 47.12 74 LEU A N 1
ATOM 558 C CA . LEU A 1 74 ? 19.267 9.357 -16.802 1.00 47.12 74 LEU A CA 1
ATOM 559 C C . LEU A 1 74 ? 18.989 10.836 -16.509 1.00 47.12 74 LEU A C 1
ATOM 561 O O . LEU A 1 74 ? 18.678 11.597 -17.423 1.00 47.12 74 LEU A O 1
ATOM 565 N N . ASP A 1 75 ? 19.122 11.242 -15.250 1.00 52.22 75 ASP A N 1
ATOM 566 C CA . ASP A 1 75 ? 19.300 12.647 -14.881 1.00 52.22 75 ASP A CA 1
ATOM 567 C C . ASP A 1 75 ? 20.672 12.795 -14.214 1.00 52.22 75 ASP A C 1
ATOM 569 O O . ASP A 1 75 ? 21.085 11.946 -13.424 1.00 52.22 75 ASP A O 1
ATOM 573 N N . ASN A 1 76 ? 21.383 13.878 -14.521 1.00 44.00 76 ASN A N 1
ATOM 574 C CA . ASN A 1 76 ? 22.776 14.112 -14.125 1.00 44.00 76 ASN A CA 1
ATOM 575 C C . ASN A 1 76 ? 22.969 14.257 -12.598 1.00 44.00 76 ASN A C 1
ATOM 577 O O . ASN A 1 76 ? 24.102 14.363 -12.136 1.00 44.00 76 ASN A O 1
ATOM 581 N N . ASN A 1 77 ? 21.873 14.259 -11.830 1.00 48.91 77 ASN A N 1
ATOM 582 C CA . ASN A 1 77 ? 21.834 14.363 -10.370 1.00 48.91 77 ASN A CA 1
ATOM 583 C C . ASN A 1 77 ? 21.155 13.163 -9.672 1.00 48.91 77 ASN A C 1
ATOM 585 O O . ASN A 1 77 ? 20.954 13.211 -8.457 1.00 48.91 77 ASN A O 1
ATOM 589 N N . LEU A 1 78 ? 20.779 12.105 -10.401 1.00 52.84 78 LEU A N 1
ATOM 590 C CA . LEU A 1 78 ? 20.189 10.880 -9.842 1.00 52.84 78 LEU A CA 1
ATOM 591 C C . LEU A 1 78 ? 21.165 9.691 -9.966 1.00 52.84 78 LEU A C 1
ATOM 593 O O . LEU A 1 78 ? 22.084 9.737 -10.787 1.00 52.84 78 LEU A O 1
ATOM 597 N N . PRO A 1 79 ? 21.009 8.623 -9.151 1.00 52.97 79 PRO A N 1
ATOM 598 C CA . PRO A 1 79 ? 21.734 7.370 -9.358 1.00 52.97 79 PRO A CA 1
ATOM 599 C C . PRO A 1 79 ? 21.549 6.860 -10.792 1.00 52.97 79 PRO A C 1
ATOM 601 O O . PRO A 1 79 ? 20.557 7.189 -11.443 1.00 52.97 79 PRO A O 1
ATOM 604 N N . ALA A 1 80 ? 22.489 6.039 -11.273 1.00 57.81 80 ALA A N 1
ATOM 605 C CA . ALA A 1 80 ? 22.389 5.412 -12.590 1.00 57.81 80 ALA A CA 1
ATOM 606 C C . ALA A 1 80 ? 20.986 4.799 -12.808 1.00 57.81 80 ALA A C 1
ATOM 608 O O . ALA A 1 80 ? 20.427 4.233 -11.863 1.00 57.81 80 ALA A O 1
ATOM 609 N N . PRO A 1 81 ? 20.418 4.911 -14.024 1.00 65.44 81 PRO A N 1
ATOM 610 C CA . PRO A 1 81 ? 19.055 4.484 -14.304 1.00 65.44 81 PRO A CA 1
ATOM 611 C C . PRO A 1 81 ? 18.906 3.008 -13.951 1.00 65.44 81 PRO A C 1
ATOM 613 O O . PRO A 1 81 ? 19.741 2.178 -14.323 1.00 65.44 81 PRO A O 1
ATOM 616 N N . LEU A 1 82 ? 17.844 2.683 -13.219 1.00 72.50 82 LEU A N 1
ATOM 617 C CA . LEU A 1 82 ? 17.513 1.302 -12.913 1.00 72.50 82 LEU A CA 1
ATOM 618 C C . LEU A 1 82 ? 17.180 0.599 -14.232 1.00 72.50 82 LEU A C 1
ATOM 620 O O . LEU A 1 82 ? 16.438 1.140 -15.049 1.00 72.50 82 LEU A O 1
ATOM 624 N N . ALA A 1 83 ? 17.722 -0.594 -14.469 1.00 77.69 83 ALA A N 1
ATOM 625 C CA . ALA A 1 83 ? 17.285 -1.391 -15.608 1.00 77.69 83 ALA A CA 1
ATOM 626 C C . ALA A 1 83 ? 15.824 -1.815 -15.396 1.00 77.69 83 ALA A C 1
ATOM 628 O O . ALA A 1 83 ? 15.446 -2.197 -14.287 1.00 77.69 83 ALA A O 1
ATOM 629 N N . ARG A 1 84 ? 15.009 -1.776 -16.458 1.00 83.06 84 ARG A N 1
ATOM 630 C CA . ARG A 1 84 ? 13.600 -2.203 -16.404 1.00 83.06 84 ARG A CA 1
ATOM 631 C C . ARG A 1 84 ? 13.445 -3.588 -15.785 1.00 83.06 84 ARG A C 1
ATOM 633 O O . ARG A 1 84 ? 12.625 -3.756 -14.894 1.00 83.06 84 ARG A O 1
ATOM 640 N N . GLU A 1 85 ? 14.274 -4.523 -16.226 1.00 86.12 85 GLU A N 1
ATOM 641 C CA . GLU A 1 85 ? 14.294 -5.910 -15.758 1.00 86.12 85 GLU A CA 1
ATOM 642 C C . GLU A 1 85 ? 14.483 -5.988 -14.237 1.00 86.12 85 GLU A C 1
ATOM 644 O O . GLU A 1 85 ? 13.670 -6.604 -13.566 1.00 86.12 85 GLU A O 1
ATOM 649 N N . HIS A 1 86 ? 15.434 -5.241 -13.664 1.00 85.00 86 HIS A N 1
ATOM 650 C CA . HIS A 1 86 ? 15.649 -5.226 -12.209 1.00 85.00 86 HIS A CA 1
ATOM 651 C C . HIS A 1 86 ? 14.447 -4.687 -11.422 1.00 85.00 86 HIS A C 1
ATOM 653 O O . HIS A 1 86 ? 14.213 -5.087 -10.284 1.00 85.00 86 HIS A O 1
ATOM 659 N N . PHE A 1 87 ? 13.701 -3.738 -11.990 1.00 87.25 87 PHE A N 1
ATOM 660 C CA . PHE A 1 87 ? 12.485 -3.251 -11.346 1.00 87.25 87 PHE A CA 1
ATOM 661 C C . PHE A 1 87 ? 11.342 -4.260 -11.456 1.00 87.25 87 PHE A C 1
ATOM 663 O O . PHE A 1 87 ? 10.560 -4.422 -10.524 1.00 87.25 87 PHE A O 1
ATOM 670 N N . GLU A 1 88 ? 11.232 -4.936 -12.595 1.00 91.44 88 GLU A N 1
ATOM 671 C CA . GLU A 1 88 ? 10.260 -6.005 -12.763 1.00 91.44 88 GLU A CA 1
ATOM 672 C C . GLU A 1 88 ? 10.564 -7.189 -11.830 1.00 91.44 88 GLU A C 1
ATOM 674 O O . GLU A 1 88 ? 9.632 -7.686 -11.207 1.00 91.44 88 GLU A O 1
ATOM 679 N N . ASP A 1 89 ? 11.839 -7.541 -11.628 1.00 92.50 89 ASP A N 1
ATOM 680 C CA . ASP A 1 89 ? 12.281 -8.531 -10.633 1.00 92.50 89 ASP A CA 1
ATOM 681 C C . ASP A 1 89 ? 11.876 -8.120 -9.207 1.00 92.50 89 ASP A C 1
ATOM 683 O O . ASP A 1 89 ? 11.430 -8.945 -8.411 1.00 92.50 89 ASP A O 1
ATOM 687 N N . ALA A 1 90 ? 11.977 -6.826 -8.882 1.00 92.12 90 ALA A N 1
ATOM 688 C CA . ALA A 1 90 ? 11.517 -6.300 -7.599 1.00 92.12 90 ALA A CA 1
ATOM 689 C C . ALA A 1 90 ? 9.996 -6.458 -7.425 1.00 92.12 90 ALA A C 1
ATOM 691 O O . ALA A 1 90 ? 9.532 -6.841 -6.352 1.00 92.12 90 ALA A O 1
ATOM 692 N N . LEU A 1 91 ? 9.204 -6.202 -8.474 1.00 94.25 91 LEU A N 1
ATOM 693 C CA . LEU A 1 91 ? 7.758 -6.448 -8.443 1.00 94.25 91 LEU A CA 1
ATOM 694 C C . LEU A 1 91 ? 7.426 -7.945 -8.368 1.00 94.25 91 LEU A C 1
ATOM 696 O O . LEU A 1 91 ? 6.481 -8.313 -7.670 1.00 94.25 91 LEU A O 1
ATOM 700 N N . ASP A 1 92 ? 8.203 -8.798 -9.042 1.00 96.69 92 ASP A N 1
ATOM 701 C CA . ASP A 1 92 ? 8.076 -10.256 -8.967 1.00 96.69 92 ASP A CA 1
ATOM 702 C C . ASP A 1 92 ? 8.335 -10.743 -7.522 1.00 96.69 92 ASP A C 1
ATOM 704 O O . ASP A 1 92 ? 7.585 -11.573 -6.999 1.00 96.69 92 ASP A O 1
ATOM 708 N N . GLU A 1 93 ? 9.318 -10.165 -6.825 1.00 97.00 93 GLU A N 1
ATOM 709 C CA . GLU A 1 93 ? 9.587 -10.459 -5.413 1.00 97.00 93 GLU A CA 1
ATOM 710 C C . GLU A 1 93 ? 8.480 -9.941 -4.481 1.00 97.00 93 GLU A C 1
ATOM 712 O O . GLU A 1 93 ? 8.048 -10.664 -3.582 1.00 97.00 93 GLU A O 1
ATOM 717 N N . VAL A 1 94 ? 7.946 -8.736 -4.709 1.00 96.94 94 VAL A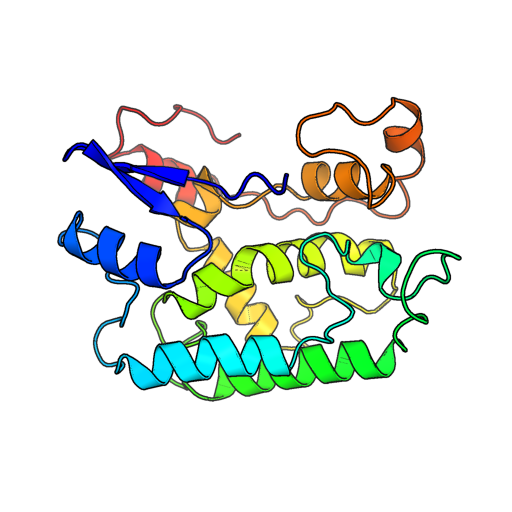 N 1
ATOM 718 C CA . VAL A 1 94 ? 6.793 -8.227 -3.942 1.00 96.94 94 VAL A CA 1
ATOM 719 C C . VAL A 1 94 ? 5.559 -9.116 -4.138 1.00 96.94 94 VAL A C 1
ATOM 721 O O . VAL A 1 94 ? 4.878 -9.440 -3.159 1.00 96.94 94 VAL A O 1
ATOM 724 N N . ASP A 1 95 ? 5.281 -9.567 -5.367 1.00 97.69 95 ASP A N 1
ATOM 725 C CA . ASP A 1 95 ? 4.211 -10.538 -5.629 1.00 97.69 95 ASP A CA 1
ATOM 726 C C . ASP A 1 95 ? 4.454 -11.838 -4.854 1.00 97.69 95 ASP A C 1
ATOM 728 O O . ASP A 1 95 ? 3.551 -12.342 -4.183 1.00 97.69 95 ASP A O 1
ATOM 732 N N . ARG A 1 96 ? 5.689 -12.353 -4.863 1.00 97.62 96 ARG A N 1
ATOM 733 C CA . ARG A 1 96 ? 6.067 -13.551 -4.105 1.00 97.62 96 ARG A CA 1
ATOM 734 C C . ARG A 1 96 ? 5.855 -13.373 -2.598 1.00 97.62 96 ARG A C 1
ATOM 736 O O . ARG A 1 96 ? 5.329 -14.288 -1.960 1.00 97.62 96 ARG A O 1
ATOM 743 N N . LEU A 1 97 ? 6.231 -12.224 -2.032 1.00 97.62 97 LEU A N 1
ATOM 744 C CA . LEU A 1 97 ? 6.065 -11.900 -0.609 1.00 97.62 97 LEU A CA 1
ATOM 745 C C . LEU A 1 97 ? 4.589 -11.875 -0.192 1.00 97.62 97 LEU A C 1
ATOM 747 O O . LEU A 1 97 ? 4.241 -12.466 0.831 1.00 97.62 97 LEU A O 1
ATOM 751 N N . LEU A 1 98 ? 3.700 -11.319 -1.023 1.00 96.75 98 LEU A N 1
ATOM 752 C CA . LEU A 1 98 ? 2.243 -11.412 -0.826 1.00 96.75 98 LEU A CA 1
ATOM 753 C C . LEU A 1 98 ? 1.741 -12.867 -0.817 1.00 96.75 98 LEU A C 1
ATOM 755 O O . LEU A 1 98 ? 0.686 -13.169 -0.268 1.00 96.75 98 LEU A O 1
ATOM 759 N N . GLY A 1 99 ? 2.494 -13.799 -1.406 1.00 95.19 99 GLY A N 1
ATOM 760 C CA . GLY A 1 99 ? 2.210 -15.232 -1.369 1.00 95.19 99 GLY A CA 1
ATOM 761 C C . GLY A 1 99 ? 2.613 -15.947 -0.078 1.00 95.19 99 GLY A C 1
ATOM 762 O O . GLY A 1 99 ? 2.253 -17.113 0.082 1.00 95.19 99 GLY A O 1
ATOM 763 N N . MET A 1 100 ? 3.343 -15.298 0.837 1.00 94.62 100 MET A N 1
ATOM 764 C CA . MET A 1 100 ? 3.807 -15.936 2.077 1.00 94.62 100 MET A CA 1
ATOM 765 C C . MET A 1 100 ? 2.695 -16.143 3.113 1.00 94.62 100 MET A C 1
ATOM 767 O O . MET A 1 100 ? 2.807 -17.043 3.945 1.00 94.62 100 MET A O 1
ATOM 771 N N . PHE A 1 101 ? 1.612 -15.364 3.040 1.00 90.31 101 PHE A N 1
ATOM 772 C CA . PHE A 1 101 ? 0.437 -15.497 3.901 1.00 90.31 101 PHE A CA 1
ATOM 773 C C . PHE A 1 101 ? -0.772 -15.946 3.068 1.00 90.31 101 PHE A C 1
ATOM 775 O O . PHE A 1 101 ? -1.540 -15.115 2.589 1.00 90.31 101 PHE A O 1
ATOM 782 N N . PRO A 1 102 ? -0.992 -17.262 2.893 1.00 82.25 102 PRO A N 1
ATOM 783 C CA . PRO A 1 102 ? -1.982 -17.784 1.946 1.00 82.25 102 PRO A CA 1
ATOM 784 C C . PRO A 1 102 ? -3.437 -17.474 2.324 1.00 82.25 102 PRO A C 1
ATOM 786 O O . PRO A 1 102 ? -4.343 -17.725 1.534 1.00 82.25 102 PRO A O 1
ATOM 789 N N . SER A 1 103 ? -3.680 -16.970 3.535 1.00 84.31 103 SER A N 1
ATOM 790 C CA . SER A 1 103 ? -5.014 -16.697 4.063 1.00 84.31 103 SER A CA 1
ATOM 791 C C . SER A 1 103 ? -5.648 -15.404 3.540 1.00 84.31 103 SER A C 1
ATOM 793 O O . SER A 1 103 ? -6.793 -15.136 3.902 1.00 84.31 103 SER A O 1
ATOM 795 N N . GLY A 1 104 ? -4.974 -14.612 2.695 1.00 91.00 104 GLY A N 1
ATOM 796 C CA . GLY A 1 104 ? -5.609 -13.445 2.087 1.00 91.00 104 GLY A CA 1
ATOM 797 C C . GLY A 1 104 ? -4.761 -12.640 1.110 1.00 91.00 104 GLY A C 1
ATOM 798 O O . GLY A 1 104 ? -3.772 -13.124 0.568 1.00 91.00 104 GLY A O 1
ATOM 799 N N . ASP A 1 105 ? -5.220 -11.413 0.869 1.00 96.69 105 ASP A N 1
ATOM 800 C CA . ASP A 1 105 ? -4.702 -10.510 -0.164 1.00 96.69 105 ASP A CA 1
ATOM 801 C C . ASP A 1 105 ? -3.833 -9.374 0.399 1.00 96.69 105 ASP A C 1
ATOM 803 O O . ASP A 1 105 ? -3.361 -8.530 -0.358 1.00 96.69 105 ASP A O 1
ATOM 807 N N . PHE A 1 106 ? -3.615 -9.344 1.716 1.00 97.06 106 PHE A N 1
ATOM 808 C CA . PHE A 1 106 ? -2.738 -8.389 2.392 1.00 97.06 106 PHE A CA 1
ATOM 809 C C . PHE A 1 106 ? -1.396 -9.030 2.748 1.00 97.06 106 PHE A C 1
ATOM 811 O O . PHE A 1 106 ? -1.284 -10.253 2.866 1.00 97.06 106 PHE A O 1
ATOM 818 N N . PHE A 1 107 ? -0.382 -8.202 2.996 1.00 96.56 107 PHE A N 1
ATOM 819 C CA . PHE A 1 107 ? 0.980 -8.654 3.304 1.00 96.56 107 PHE A CA 1
ATOM 820 C C . PHE A 1 107 ? 1.075 -9.608 4.502 1.00 96.56 107 PHE A C 1
ATOM 822 O O . PHE A 1 107 ? 1.988 -10.426 4.558 1.00 96.56 107 PHE A O 1
ATOM 829 N N . CYS A 1 108 ? 0.130 -9.537 5.441 1.00 95.88 108 CYS A N 1
ATOM 830 C CA . CYS A 1 108 ? 0.058 -10.431 6.596 1.00 95.88 108 CYS A CA 1
ATOM 831 C C . CYS A 1 108 ? -1.249 -11.248 6.648 1.00 95.88 108 CYS A C 1
ATOM 833 O O . CYS A 1 108 ? -1.700 -11.628 7.727 1.00 95.88 108 CYS A O 1
ATOM 835 N N . GLY A 1 109 ? -1.872 -11.536 5.498 1.00 94.25 109 GLY A N 1
ATOM 836 C CA . GLY A 1 109 ? -3.012 -12.456 5.387 1.00 94.25 109 GLY A CA 1
ATOM 837 C C . GLY A 1 109 ? -4.333 -11.784 5.013 1.00 94.25 109 GLY A C 1
ATOM 838 O O . GLY A 1 109 ? -4.412 -11.022 4.055 1.00 94.25 109 GLY A O 1
ATOM 839 N N . SER A 1 110 ? -5.416 -12.115 5.722 1.00 93.62 110 SER A N 1
ATOM 840 C CA . SER A 1 110 ? -6.789 -11.717 5.351 1.00 93.62 110 SER A CA 1
ATOM 841 C C . SER A 1 110 ? -7.180 -10.292 5.731 1.00 93.62 110 SER A C 1
ATOM 843 O O . SER A 1 110 ? -8.207 -9.795 5.266 1.00 93.62 110 SER A O 1
ATOM 845 N N . ALA A 1 111 ? -6.387 -9.622 6.564 1.00 92.44 111 ALA A N 1
ATOM 846 C CA . ALA A 1 111 ? -6.674 -8.279 7.039 1.00 92.44 111 ALA A CA 1
ATOM 847 C C . ALA A 1 111 ? -5.480 -7.350 6.823 1.00 92.44 111 ALA A C 1
ATOM 849 O O . ALA A 1 111 ? -4.334 -7.742 7.032 1.00 92.44 111 ALA A O 1
ATOM 850 N N . MET A 1 112 ? -5.787 -6.101 6.462 1.00 93.94 112 MET A N 1
ATOM 851 C CA . MET A 1 112 ? -4.804 -5.026 6.365 1.00 93.94 112 MET A CA 1
ATOM 852 C C . MET A 1 112 ? -4.027 -4.897 7.676 1.00 93.94 112 MET A C 1
ATOM 854 O O . MET A 1 112 ? -4.623 -4.820 8.754 1.00 93.94 112 MET A O 1
ATOM 858 N N . SER A 1 113 ? -2.712 -4.834 7.545 1.00 94.19 113 SER A N 1
ATOM 859 C CA . SER A 1 113 ? -1.737 -4.732 8.618 1.00 94.19 113 SER A CA 1
ATOM 860 C C . SER A 1 113 ? -0.878 -3.482 8.452 1.00 94.19 113 SER A C 1
ATOM 862 O O . SER A 1 113 ? -0.963 -2.755 7.459 1.00 94.19 113 SER A O 1
ATOM 864 N N . ALA A 1 114 ? 0.011 -3.248 9.408 1.00 93.06 114 ALA A N 1
ATOM 865 C CA . ALA A 1 114 ? 1.005 -2.196 9.288 1.00 93.06 114 ALA A CA 1
ATOM 866 C C . ALA A 1 114 ? 1.975 -2.373 8.106 1.00 93.06 114 ALA A C 1
ATOM 868 O O . ALA A 1 114 ? 2.493 -1.371 7.618 1.00 93.06 114 ALA A O 1
ATOM 869 N N . ALA A 1 115 ? 2.201 -3.600 7.619 1.00 94.19 115 ALA A N 1
ATOM 870 C CA . ALA A 1 115 ? 3.008 -3.821 6.419 1.00 94.19 115 ALA A CA 1
ATOM 871 C C . ALA A 1 115 ? 2.346 -3.203 5.179 1.00 94.19 115 ALA A C 1
ATOM 873 O O . ALA A 1 115 ? 3.006 -2.527 4.393 1.00 94.19 115 ALA A O 1
ATOM 874 N N . ASP A 1 116 ? 1.026 -3.342 5.057 1.00 95.81 116 ASP A N 1
ATOM 875 C CA . ASP A 1 116 ? 0.251 -2.713 3.987 1.00 95.81 116 ASP A CA 1
ATOM 876 C C . ASP A 1 116 ? 0.287 -1.188 4.100 1.00 95.81 116 ASP A C 1
ATOM 878 O O . ASP A 1 116 ? 0.507 -0.502 3.108 1.00 95.81 116 ASP A O 1
ATOM 882 N N . VAL A 1 117 ? 0.146 -0.651 5.316 1.00 92.75 117 VAL A N 1
ATOM 883 C CA . VAL A 1 117 ? 0.204 0.799 5.567 1.00 92.75 117 VAL A CA 1
ATOM 884 C C . VAL A 1 117 ? 1.577 1.384 5.226 1.00 92.75 117 VAL A C 1
ATOM 886 O O . VAL A 1 117 ? 1.641 2.454 4.624 1.00 92.75 117 VAL A O 1
ATOM 889 N N . ALA A 1 118 ? 2.664 0.690 5.572 1.00 90.12 118 ALA A N 1
ATOM 890 C CA . ALA A 1 118 ? 4.026 1.149 5.306 1.00 90.12 118 ALA A CA 1
ATOM 891 C C . ALA A 1 118 ? 4.317 1.271 3.801 1.00 90.12 118 ALA A C 1
ATOM 893 O O . ALA A 1 118 ? 4.956 2.230 3.368 1.00 90.12 118 ALA A O 1
ATOM 894 N N . TRP A 1 119 ? 3.820 0.322 3.002 1.00 91.56 119 TRP A N 1
ATOM 895 C CA . TRP A 1 119 ? 4.144 0.232 1.576 1.00 91.56 119 TRP A CA 1
ATOM 896 C C . TRP A 1 119 ? 3.078 0.809 0.645 1.00 91.56 119 TRP A C 1
ATOM 898 O O . TRP A 1 119 ? 3.384 1.098 -0.517 1.00 91.56 119 TRP A O 1
ATOM 908 N N . ALA A 1 120 ? 1.862 1.065 1.143 1.00 92.44 120 ALA A N 1
ATOM 909 C CA . ALA A 1 120 ? 0.775 1.629 0.350 1.00 92.44 120 ALA A CA 1
ATOM 910 C C . ALA A 1 120 ? 1.157 2.904 -0.423 1.00 92.44 120 ALA A C 1
ATOM 912 O O . ALA A 1 120 ? 0.899 2.934 -1.626 1.00 92.44 120 ALA A O 1
ATOM 913 N N . PRO A 1 121 ? 1.836 3.913 0.166 1.00 86.69 121 PRO A N 1
ATOM 914 C CA . PRO A 1 121 ? 2.172 5.139 -0.563 1.00 86.69 121 PRO A CA 1
ATOM 915 C C . PRO A 1 121 ? 3.076 4.918 -1.786 1.00 86.69 121 PRO A C 1
ATOM 917 O O . PRO A 1 121 ? 2.963 5.637 -2.780 1.00 86.69 121 PRO A O 1
ATOM 920 N N . ILE A 1 122 ? 3.992 3.945 -1.718 1.00 86.19 122 ILE A N 1
ATOM 921 C CA . ILE A 1 122 ? 4.932 3.640 -2.807 1.00 86.19 122 ILE A CA 1
ATOM 922 C C . ILE A 1 122 ? 4.236 2.809 -3.884 1.00 86.19 122 ILE A C 1
ATOM 924 O O . ILE A 1 122 ? 4.303 3.155 -5.064 1.00 86.19 122 ILE A O 1
ATOM 928 N N . LEU A 1 123 ? 3.523 1.753 -3.487 1.00 91.25 123 LEU A N 1
ATOM 929 C CA . LEU A 1 123 ? 2.808 0.893 -4.427 1.00 91.25 123 LEU A CA 1
ATOM 930 C C . LEU A 1 123 ? 1.708 1.673 -5.156 1.00 91.25 123 LEU A C 1
ATOM 932 O O . LEU A 1 123 ? 1.636 1.649 -6.380 1.00 91.25 123 LEU A O 1
ATOM 936 N N . GLU A 1 124 ? 0.913 2.474 -4.451 1.00 88.62 124 GLU A N 1
ATOM 937 C CA . GLU A 1 124 ? -0.109 3.326 -5.067 1.00 88.62 124 GLU A CA 1
ATOM 938 C C . GLU A 1 124 ? 0.472 4.232 -6.162 1.00 88.62 124 GLU A C 1
ATOM 940 O O . GLU A 1 124 ? -0.047 4.286 -7.283 1.00 88.62 124 GLU A O 1
ATOM 945 N N . ARG A 1 125 ? 1.612 4.867 -5.872 1.00 84.56 125 ARG A N 1
ATOM 946 C CA . ARG A 1 125 ? 2.342 5.690 -6.836 1.00 84.56 125 ARG A CA 1
ATOM 947 C C . ARG A 1 125 ? 2.757 4.881 -8.065 1.00 84.56 125 ARG A C 1
ATOM 949 O O . ARG A 1 125 ? 2.604 5.364 -9.184 1.00 84.56 125 ARG A O 1
ATOM 956 N N . TYR A 1 126 ? 3.247 3.658 -7.888 1.00 86.56 126 TYR A N 1
ATOM 957 C CA . TYR A 1 126 ? 3.637 2.779 -8.995 1.00 86.56 126 TYR A CA 1
ATOM 958 C C . TYR A 1 126 ? 2.455 2.357 -9.857 1.00 86.56 126 TYR A C 1
ATOM 960 O O . TYR A 1 126 ? 2.531 2.465 -11.082 1.00 86.56 126 TYR A O 1
ATOM 968 N N . GLY A 1 127 ? 1.345 1.959 -9.234 1.00 87.69 127 GLY A N 1
ATOM 969 C CA . GLY A 1 127 ? 0.114 1.604 -9.937 1.00 87.69 127 GLY A CA 1
ATOM 970 C C . GLY A 1 127 ? -0.489 2.762 -10.744 1.00 87.69 127 GLY A C 1
ATOM 971 O O . GLY A 1 127 ? -1.148 2.522 -11.757 1.00 87.69 127 GLY A O 1
ATOM 972 N N . ALA A 1 128 ? -0.257 4.012 -10.331 1.00 83.25 128 ALA A N 1
ATOM 973 C CA . ALA A 1 128 ? -0.737 5.200 -11.039 1.00 83.25 128 ALA A CA 1
ATOM 974 C C . ALA A 1 128 ? 0.241 5.733 -12.103 1.00 83.25 128 ALA A C 1
ATOM 976 O O . ALA A 1 128 ? -0.194 6.241 -13.139 1.00 83.25 128 ALA A O 1
ATOM 977 N N . GLN A 1 129 ? 1.551 5.665 -11.850 1.00 81.00 129 GLN A N 1
ATOM 978 C CA . GLN A 1 129 ? 2.558 6.333 -12.680 1.00 81.00 129 GLN A CA 1
ATOM 979 C C . GLN A 1 129 ? 3.171 5.419 -13.744 1.00 81.00 129 GLN A C 1
ATOM 981 O O . GLN A 1 129 ? 3.310 5.850 -14.884 1.00 81.00 129 GLN A O 1
ATOM 986 N N . LEU A 1 130 ? 3.525 4.171 -13.422 1.00 81.94 130 LEU A N 1
ATOM 987 C CA . LEU A 1 130 ? 4.272 3.312 -14.355 1.00 81.94 130 LEU A CA 1
ATOM 988 C C . LEU A 1 130 ? 3.535 3.024 -15.672 1.00 81.94 130 LEU A C 1
ATOM 990 O O . LEU A 1 130 ? 4.160 3.204 -16.721 1.00 81.94 130 LEU A O 1
ATOM 994 N N . PRO A 1 131 ? 2.223 2.696 -15.669 1.00 83.44 131 PRO A N 1
ATOM 995 C CA . PRO A 1 131 ? 1.500 2.417 -16.909 1.00 83.44 131 PRO A CA 1
ATOM 996 C C . PRO A 1 131 ? 1.466 3.600 -17.880 1.00 83.44 131 PRO A C 1
ATOM 998 O O . PRO A 1 131 ? 1.223 3.400 -19.065 1.00 83.44 131 PRO A O 1
ATOM 1001 N N . ARG A 1 132 ? 1.695 4.830 -17.394 1.00 76.19 132 ARG A N 1
ATOM 1002 C CA . ARG A 1 132 ? 1.693 6.043 -18.223 1.00 76.19 132 ARG A CA 1
ATOM 1003 C C . ARG A 1 132 ? 2.969 6.243 -19.025 1.00 76.19 132 ARG A C 1
ATOM 1005 O O . ARG A 1 132 ? 2.912 6.860 -20.081 1.00 76.19 132 ARG A O 1
ATOM 1012 N N . PHE A 1 133 ? 4.099 5.754 -18.522 1.00 70.06 133 PHE A N 1
ATOM 1013 C CA . PHE A 1 133 ? 5.407 5.962 -19.150 1.00 70.06 133 PHE A CA 1
ATOM 1014 C C . PHE A 1 133 ? 5.953 4.708 -19.815 1.00 70.06 133 PHE A C 1
ATOM 1016 O O . PHE A 1 133 ? 6.720 4.803 -20.770 1.00 70.06 133 PHE A O 1
ATOM 1023 N N . TYR A 1 134 ? 5.571 3.533 -19.317 1.00 75.00 134 TYR A N 1
ATOM 1024 C CA . TYR A 1 134 ? 6.210 2.282 -19.691 1.00 75.00 134 TYR A CA 1
ATOM 1025 C C . TYR A 1 134 ? 5.158 1.274 -20.136 1.00 75.00 134 TYR A C 1
ATOM 1027 O O . TYR A 1 134 ? 4.456 0.661 -19.330 1.00 75.00 134 TYR A O 1
ATOM 1035 N N . ALA A 1 135 ? 5.067 1.081 -21.452 1.00 78.81 135 ALA A N 1
ATOM 1036 C CA . ALA A 1 135 ? 4.188 0.079 -22.036 1.00 78.81 135 ALA A CA 1
ATOM 1037 C C . ALA A 1 135 ? 4.479 -1.313 -21.443 1.00 78.81 135 ALA A C 1
ATOM 1039 O O . ALA A 1 135 ? 5.631 -1.762 -21.390 1.00 78.81 135 ALA A O 1
ATOM 1040 N N . GLY A 1 136 ? 3.425 -1.987 -20.981 1.00 81.75 136 GLY A N 1
ATOM 1041 C CA . GLY A 1 136 ? 3.507 -3.314 -20.365 1.00 81.75 136 GLY A CA 1
ATOM 1042 C C . GLY A 1 136 ? 4.064 -3.342 -18.938 1.00 81.75 136 GLY A C 1
ATOM 1043 O O . GLY A 1 136 ? 4.269 -4.428 -18.414 1.00 81.75 136 GLY A O 1
ATOM 1044 N N . LEU A 1 137 ? 4.317 -2.192 -18.302 1.00 86.25 137 LEU A N 1
ATOM 1045 C CA . LEU A 1 137 ? 4.738 -2.126 -16.901 1.00 86.25 137 LEU A CA 1
ATOM 1046 C C . LEU A 1 137 ? 3.582 -1.607 -16.041 1.00 86.25 137 LEU A C 1
ATOM 1048 O O . LEU A 1 137 ? 3.437 -0.410 -15.795 1.00 86.25 137 LEU A O 1
ATOM 1052 N N . CYS A 1 138 ? 2.729 -2.533 -15.611 1.00 90.25 138 CYS A N 1
ATOM 1053 C CA . CYS A 1 138 ? 1.555 -2.239 -14.800 1.00 90.25 138 CYS A CA 1
ATOM 1054 C C . CYS A 1 138 ? 1.516 -3.146 -13.565 1.00 90.25 138 CYS A C 1
ATOM 1056 O O . CYS A 1 138 ? 1.109 -4.294 -13.695 1.00 90.25 138 CYS A O 1
ATOM 1058 N N . PRO A 1 139 ? 1.847 -2.653 -12.357 1.00 91.44 139 PRO A N 1
ATOM 1059 C CA . PRO A 1 139 ? 1.791 -3.455 -11.126 1.00 91.44 139 PRO A CA 1
ATOM 1060 C C . PRO A 1 139 ? 0.408 -4.046 -10.801 1.00 91.44 139 PRO A C 1
ATOM 1062 O O . PRO A 1 139 ? 0.289 -4.922 -9.953 1.00 91.44 139 PRO A O 1
ATOM 1065 N N . ARG A 1 140 ? -0.650 -3.537 -11.444 1.00 93.31 140 ARG A N 1
ATOM 1066 C CA . ARG A 1 140 ? -2.026 -4.043 -11.342 1.00 93.31 140 ARG A CA 1
ATOM 1067 C C . ARG A 1 140 ? -2.350 -5.129 -12.380 1.00 93.31 140 ARG A C 1
ATOM 1069 O O . ARG A 1 140 ? -3.482 -5.600 -12.411 1.00 93.31 140 ARG A O 1
ATOM 1076 N N . ASP A 1 141 ? -1.401 -5.519 -13.231 1.00 92.19 141 ASP A N 1
ATOM 1077 C CA . ASP A 1 141 ? -1.578 -6.596 -14.204 1.00 92.19 141 ASP A CA 1
ATOM 1078 C C . ASP A 1 141 ? -1.673 -7.955 -13.500 1.00 92.19 141 ASP A C 1
ATOM 1080 O O . ASP A 1 141 ? -0.691 -8.489 -12.982 1.00 92.19 141 ASP A O 1
ATOM 1084 N N . SER A 1 142 ? -2.873 -8.534 -13.526 1.00 94.75 142 SER A N 1
ATOM 1085 C CA . SER A 1 142 ? -3.159 -9.839 -12.936 1.00 94.75 142 SER A CA 1
ATOM 1086 C C . SER A 1 142 ? -2.500 -11.016 -13.659 1.00 94.75 142 SER A C 1
ATOM 1088 O O . SER A 1 142 ? -2.493 -12.115 -13.110 1.00 94.75 142 SER A O 1
ATOM 1090 N N . VAL A 1 143 ? -2.000 -10.830 -14.887 1.00 94.88 143 VAL A N 1
ATOM 1091 C CA . VAL A 1 143 ? -1.331 -11.898 -15.644 1.00 94.88 143 VAL A CA 1
ATOM 1092 C C . VAL A 1 143 ? 0.075 -12.132 -15.103 1.00 94.88 143 VAL A C 1
ATOM 1094 O O . VAL A 1 143 ? 0.447 -13.282 -14.875 1.00 94.88 143 VAL A O 1
ATOM 1097 N N . ARG A 1 144 ? 0.842 -11.059 -14.869 1.00 94.56 144 ARG A N 1
ATOM 1098 C CA . ARG A 1 144 ? 2.213 -11.154 -14.350 1.00 94.56 144 ARG A CA 1
ATOM 1099 C C . ARG A 1 144 ? 2.275 -11.111 -12.823 1.00 94.56 144 ARG A C 1
ATOM 1101 O O . ARG A 1 144 ? 2.896 -11.983 -12.225 1.00 94.56 144 ARG A O 1
ATOM 1108 N N . TRP A 1 145 ? 1.593 -10.152 -12.197 1.00 96.69 145 TRP A N 1
ATOM 1109 C CA . TRP A 1 145 ? 1.640 -9.919 -10.749 1.00 96.69 145 TRP A CA 1
ATOM 1110 C C . TRP A 1 145 ? 0.270 -10.161 -10.113 1.00 96.69 145 TRP A C 1
ATOM 1112 O O . TRP A 1 145 ? -0.396 -9.255 -9.607 1.00 96.69 145 TRP A O 1
ATOM 1122 N N . ALA A 1 146 ? -0.190 -11.411 -10.181 1.00 97.00 146 ALA A N 1
ATOM 1123 C CA . ALA A 1 146 ? -1.535 -11.798 -9.766 1.00 97.00 146 ALA A CA 1
ATOM 1124 C C . ALA A 1 146 ? -1.850 -11.467 -8.297 1.00 97.00 146 ALA A C 1
ATOM 1126 O O . ALA A 1 146 ? -2.981 -11.101 -7.983 1.00 97.00 146 ALA A O 1
ATOM 1127 N N . ARG A 1 147 ? -0.893 -11.618 -7.377 1.00 97.69 147 ARG A N 1
ATOM 1128 C CA . ARG A 1 147 ? -1.091 -11.333 -5.946 1.00 97.69 147 ARG A CA 1
ATOM 1129 C C . ARG A 1 147 ? -1.026 -9.843 -5.679 1.00 97.69 147 ARG A C 1
ATOM 1131 O O . ARG A 1 147 ? -1.858 -9.341 -4.931 1.00 97.69 147 ARG A O 1
ATOM 1138 N N . LEU A 1 148 ? -0.120 -9.134 -6.343 1.00 97.12 148 LEU A N 1
ATOM 1139 C CA . LEU A 1 148 ? -0.048 -7.680 -6.251 1.00 97.12 148 LEU A CA 1
ATOM 1140 C C . LEU A 1 148 ? -1.323 -7.011 -6.789 1.00 97.12 148 LEU A C 1
ATOM 1142 O O . LEU A 1 148 ? -1.870 -6.114 -6.151 1.00 97.12 148 LEU A O 1
ATOM 1146 N N . ALA A 1 149 ? -1.871 -7.500 -7.903 1.00 96.56 149 ALA A N 1
ATOM 1147 C CA . ALA A 1 149 ? -3.154 -7.042 -8.435 1.00 96.56 149 ALA A CA 1
ATOM 1148 C C . ALA A 1 149 ? -4.317 -7.267 -7.444 1.00 96.56 149 ALA A C 1
ATOM 1150 O O . ALA A 1 149 ? -5.173 -6.389 -7.272 1.00 96.56 149 ALA A O 1
ATOM 1151 N N . ARG A 1 150 ? -4.336 -8.413 -6.745 1.00 96.94 150 ARG A N 1
ATOM 1152 C CA . ARG A 1 150 ? -5.314 -8.669 -5.673 1.00 96.94 150 ARG A CA 1
ATOM 1153 C C . ARG A 1 150 ? -5.106 -7.753 -4.474 1.00 96.94 150 ARG A C 1
ATOM 1155 O O . ARG A 1 150 ? -6.093 -7.229 -3.971 1.0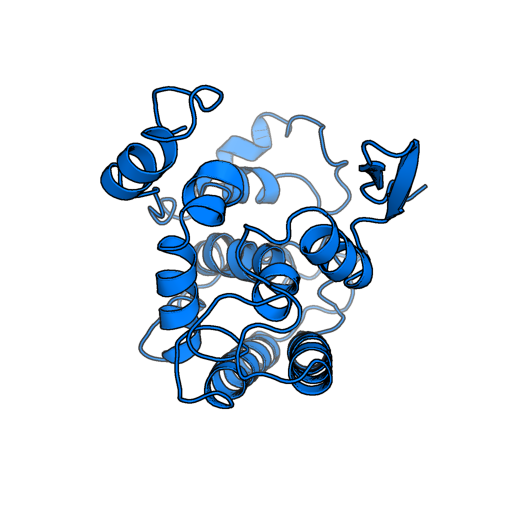0 96.94 150 ARG A O 1
ATOM 1162 N N . TRP A 1 151 ? -3.863 -7.488 -4.078 1.00 97.75 151 TRP A N 1
ATOM 1163 C CA . TRP A 1 151 ? -3.548 -6.535 -3.013 1.00 97.75 151 TRP A CA 1
ATOM 1164 C C . TRP A 1 151 ? -4.099 -5.138 -3.320 1.00 97.75 151 TRP A C 1
ATOM 1166 O O . TRP A 1 151 ? -4.792 -4.556 -2.488 1.00 97.75 151 TRP A O 1
ATOM 1176 N N . TYR A 1 152 ? -3.903 -4.629 -4.543 1.00 95.94 152 TYR A N 1
ATOM 1177 C CA . TYR A 1 152 ? -4.498 -3.352 -4.952 1.00 95.94 152 TYR A CA 1
ATOM 1178 C C . TYR A 1 152 ? -6.027 -3.369 -4.861 1.00 95.94 152 TYR A C 1
ATOM 1180 O O . TYR A 1 152 ? -6.626 -2.419 -4.365 1.00 95.94 152 TYR A O 1
ATOM 1188 N N . THR A 1 153 ? -6.654 -4.455 -5.317 1.00 94.88 153 THR A N 1
ATOM 1189 C CA . THR A 1 153 ? -8.113 -4.626 -5.258 1.00 94.88 153 THR A CA 1
ATOM 1190 C C . THR A 1 153 ? -8.614 -4.664 -3.811 1.00 94.88 153 THR A C 1
ATOM 1192 O O . THR A 1 153 ? -9.619 -4.035 -3.482 1.00 94.88 153 THR A O 1
ATOM 1195 N N . ALA A 1 154 ? -7.899 -5.362 -2.930 1.00 95.56 154 ALA A N 1
ATOM 1196 C CA . ALA A 1 154 ? -8.215 -5.460 -1.512 1.00 95.56 154 ALA A CA 1
ATOM 1197 C C . ALA A 1 154 ? -8.055 -4.108 -0.802 1.00 95.56 154 ALA A C 1
ATOM 1199 O O . ALA A 1 154 ? -8.947 -3.709 -0.053 1.00 95.56 154 ALA A O 1
ATOM 1200 N N . MET A 1 155 ? -6.975 -3.371 -1.083 1.00 95.38 155 MET A N 1
ATOM 1201 C CA . MET A 1 155 ? -6.768 -2.008 -0.585 1.00 95.38 155 MET A CA 1
ATOM 1202 C C . MET A 1 155 ? -7.875 -1.065 -1.061 1.00 95.38 155 MET A C 1
ATOM 1204 O O . MET A 1 155 ? -8.442 -0.346 -0.242 1.00 95.38 155 MET A O 1
ATOM 1208 N N . ASP A 1 156 ? -8.274 -1.134 -2.334 1.00 92.62 156 ASP A N 1
ATOM 1209 C CA . ASP A 1 156 ? -9.382 -0.343 -2.894 1.00 92.62 156 ASP A CA 1
ATOM 1210 C C . ASP A 1 156 ? -10.733 -0.629 -2.200 1.00 92.62 156 ASP A C 1
ATOM 1212 O O . ASP A 1 156 ? -11.641 0.203 -2.233 1.00 92.62 156 ASP A O 1
ATOM 1216 N N . CYS A 1 157 ? -10.849 -1.769 -1.511 1.00 92.19 157 CYS A N 1
ATOM 1217 C CA . CYS A 1 157 ? -12.009 -2.141 -0.704 1.00 92.19 157 CYS A CA 1
ATOM 1218 C C . CYS A 1 157 ? -11.901 -1.737 0.778 1.00 92.19 157 CYS A C 1
ATOM 1220 O O . CYS A 1 157 ? -12.866 -1.917 1.522 1.00 92.19 157 CYS A O 1
ATOM 1222 N N . VAL A 1 158 ? -10.765 -1.200 1.243 1.00 91.94 158 VAL A N 1
ATOM 1223 C CA . VAL A 1 158 ? -10.607 -0.702 2.618 1.00 91.94 158 VAL A CA 1
ATOM 1224 C C . VAL A 1 158 ? -11.220 0.699 2.714 1.00 91.94 158 VAL A C 1
ATOM 1226 O O . VAL A 1 158 ? -10.629 1.648 2.197 1.00 91.94 158 VAL A O 1
ATOM 1229 N N . PRO A 1 159 ? -12.349 0.897 3.428 1.00 90.50 159 PRO A N 1
ATOM 1230 C CA . PRO A 1 159 ? -13.089 2.158 3.356 1.00 90.50 159 PRO A CA 1
ATOM 1231 C C . PRO A 1 159 ? -12.283 3.376 3.817 1.00 90.50 159 PRO A C 1
ATOM 1233 O O . PRO A 1 159 ? -12.299 4.411 3.165 1.00 90.50 159 PRO A O 1
ATOM 1236 N N . ALA A 1 160 ? -11.527 3.252 4.914 1.00 88.94 160 ALA A N 1
ATOM 1237 C CA . ALA A 1 160 ? -10.705 4.353 5.417 1.00 88.94 160 ALA A CA 1
ATOM 1238 C C . ALA A 1 160 ? -9.605 4.758 4.423 1.00 88.94 160 ALA A C 1
ATOM 1240 O O . ALA A 1 160 ? -9.348 5.946 4.246 1.00 88.94 160 ALA A O 1
ATOM 1241 N N . TYR A 1 161 ? -8.987 3.782 3.754 1.00 90.94 161 TYR A N 1
ATOM 1242 C CA . TYR A 1 161 ? -7.965 4.045 2.750 1.00 90.94 161 TYR A CA 1
ATOM 1243 C C . TYR A 1 161 ? -8.588 4.659 1.498 1.00 90.94 161 TYR A C 1
ATOM 1245 O O . TYR A 1 161 ? -8.244 5.785 1.147 1.00 90.94 161 TYR A O 1
ATOM 1253 N N . ALA A 1 162 ? -9.556 3.971 0.890 1.00 89.38 162 ALA A N 1
ATOM 1254 C CA . ALA A 1 162 ? -10.193 4.402 -0.346 1.00 89.38 162 ALA A CA 1
ATOM 1255 C C . ALA A 1 162 ? -10.787 5.812 -0.209 1.00 89.38 162 ALA A C 1
ATOM 1257 O O . ALA A 1 162 ? -10.518 6.673 -1.035 1.00 89.38 162 ALA A O 1
ATOM 1258 N N . CYS A 1 163 ? -11.524 6.086 0.870 1.00 86.69 163 CYS A N 1
ATOM 1259 C CA . CYS A 1 163 ? -12.255 7.343 1.028 1.00 86.69 163 CYS A CA 1
ATOM 1260 C C . CYS A 1 163 ? -11.402 8.532 1.503 1.00 86.69 163 CYS A C 1
ATOM 1262 O O . CYS A 1 163 ? -11.820 9.677 1.332 1.00 86.69 163 CYS A O 1
ATOM 1264 N N . ARG A 1 164 ? -10.279 8.314 2.204 1.00 85.69 164 ARG A N 1
ATOM 1265 C CA . ARG A 1 164 ? -9.564 9.410 2.901 1.00 85.69 164 ARG A CA 1
ATOM 1266 C C . ARG A 1 164 ? -8.079 9.509 2.604 1.00 85.69 164 ARG A C 1
ATOM 1268 O O . ARG A 1 164 ? -7.514 10.567 2.869 1.00 85.69 164 ARG A O 1
ATOM 1275 N N . VAL A 1 165 ? -7.459 8.431 2.140 1.00 86.75 165 VAL A N 1
ATOM 1276 C CA . VAL A 1 165 ? -5.997 8.330 2.040 1.00 86.75 165 VAL A CA 1
ATOM 1277 C C . VAL A 1 165 ? -5.553 8.182 0.595 1.00 86.75 165 VAL A C 1
ATOM 1279 O O . VAL A 1 165 ? -4.611 8.856 0.190 1.00 86.75 165 VAL A O 1
ATOM 1282 N N . LYS A 1 166 ? -6.228 7.320 -0.167 1.00 86.69 166 LYS A N 1
ATOM 1283 C CA . LYS A 1 166 ? -5.896 7.035 -1.556 1.00 86.69 166 LYS A CA 1
ATOM 1284 C C . LYS A 1 166 ? -5.945 8.320 -2.385 1.00 86.69 166 LYS A C 1
ATOM 1286 O O . LYS A 1 166 ? -6.970 8.997 -2.438 1.00 86.69 166 LYS A O 1
ATOM 1291 N N . GLY A 1 167 ? -4.837 8.636 -3.037 1.00 80.38 167 GLY A N 1
ATOM 1292 C CA . GLY A 1 167 ? -4.741 9.687 -4.032 1.00 80.38 167 GLY A CA 1
ATOM 1293 C C . GLY A 1 167 ? -5.372 9.261 -5.355 1.00 80.38 167 GLY A C 1
ATOM 1294 O O . GLY A 1 167 ? -5.300 8.103 -5.775 1.00 80.38 167 GLY A O 1
ATOM 1295 N N . ASP A 1 168 ? -5.983 10.217 -6.044 1.00 77.31 168 ASP A N 1
ATOM 1296 C CA . ASP A 1 168 ? -6.557 9.982 -7.360 1.00 77.31 168 ASP A CA 1
ATOM 1297 C C . ASP A 1 168 ? -5.474 9.962 -8.456 1.00 77.31 168 ASP A C 1
ATOM 1299 O O . ASP A 1 168 ? -4.374 10.520 -8.331 1.00 77.31 168 ASP A O 1
ATOM 1303 N N . ALA A 1 169 ? -5.788 9.311 -9.577 1.00 72.62 169 ALA A N 1
ATOM 1304 C CA . ALA A 1 169 ? -4.850 9.154 -10.683 1.00 72.62 169 ALA A CA 1
ATOM 1305 C C . ALA A 1 169 ? -4.442 10.491 -11.331 1.00 72.62 169 ALA A C 1
ATOM 1307 O O . ALA A 1 169 ? -3.367 10.567 -11.934 1.00 72.62 169 ALA A O 1
ATOM 1308 N N . ILE A 1 170 ? -5.259 11.546 -11.232 1.00 72.62 170 ILE A N 1
ATOM 1309 C CA . ILE A 1 170 ? -4.943 12.880 -11.763 1.00 72.62 170 ILE A CA 1
ATOM 1310 C C . ILE A 1 170 ? -3.936 13.575 -10.843 1.00 72.62 170 ILE A C 1
ATOM 1312 O O . ILE A 1 170 ? -2.947 14.121 -11.331 1.00 72.62 170 ILE A O 1
ATOM 1316 N N . SER A 1 171 ? -4.122 13.512 -9.528 1.00 75.62 171 SER A N 1
ATOM 1317 C CA . SER A 1 171 ? -3.177 14.046 -8.544 1.00 75.62 171 SER A CA 1
ATOM 1318 C C . SER A 1 171 ? -1.810 13.380 -8.668 1.00 75.62 171 SER A C 1
ATOM 1320 O O . SER A 1 171 ? -0.795 14.073 -8.770 1.00 75.62 171 SER A O 1
ATOM 1322 N N . TRP A 1 172 ? -1.768 12.051 -8.807 1.00 75.31 172 TRP A N 1
ATOM 1323 C CA . TRP A 1 172 ? -0.516 11.344 -9.089 1.00 75.31 172 TRP A CA 1
ATOM 1324 C C . TRP A 1 172 ? 0.094 11.696 -10.450 1.00 75.31 172 TRP A C 1
ATOM 1326 O O . TRP A 1 172 ? 1.316 11.604 -10.594 1.00 75.31 172 TRP A O 1
ATOM 1336 N N . ALA A 1 173 ? -0.728 12.123 -11.420 1.00 70.50 173 ALA A N 1
ATOM 1337 C CA . ALA A 1 173 ? -0.267 12.632 -12.713 1.00 70.50 173 ALA A CA 1
ATOM 1338 C C . ALA A 1 173 ? 0.466 13.964 -12.564 1.00 70.50 173 ALA A C 1
ATOM 1340 O O . ALA A 1 173 ? 1.570 14.131 -13.065 1.00 70.50 173 ALA A O 1
ATOM 1341 N N . LYS A 1 174 ? -0.148 14.914 -11.853 1.00 70.75 174 LYS A N 1
ATOM 1342 C CA . LYS A 1 174 ? 0.360 16.284 -11.699 1.00 70.75 174 LYS A CA 1
ATOM 1343 C C . LYS A 1 174 ? 1.743 16.316 -11.054 1.00 70.75 174 LYS A C 1
ATOM 1345 O O . LYS A 1 174 ? 2.587 17.123 -11.430 1.00 70.75 174 LYS A O 1
ATOM 1350 N N . VAL A 1 175 ? 1.995 15.397 -10.122 1.00 67.31 175 VAL A N 1
ATOM 1351 C CA . VAL A 1 175 ? 3.298 15.254 -9.457 1.00 67.31 175 VAL A CA 1
ATOM 1352 C C . VAL A 1 175 ? 4.406 14.843 -10.437 1.00 67.31 175 VAL A C 1
ATOM 1354 O O . VAL A 1 175 ? 5.574 15.042 -10.141 1.00 67.31 175 VAL A O 1
ATOM 1357 N N . LEU A 1 176 ? 4.095 14.304 -11.616 1.00 65.62 176 LEU A N 1
ATOM 1358 C CA . LEU A 1 176 ? 5.108 13.906 -12.603 1.00 65.62 176 LEU A CA 1
ATOM 1359 C C . LEU A 1 176 ? 5.749 15.080 -13.327 1.00 65.62 176 LEU A C 1
ATOM 1361 O O . LEU A 1 176 ? 6.874 14.964 -13.795 1.00 65.62 176 LEU A O 1
ATOM 1365 N N . ALA A 1 177 ? 5.032 16.189 -13.431 1.00 62.06 177 ALA A N 1
ATOM 1366 C CA . ALA A 1 177 ? 5.427 17.278 -14.301 1.00 62.06 177 ALA A CA 1
ATOM 1367 C C . ALA A 1 177 ? 6.123 18.434 -13.560 1.00 62.06 177 ALA A C 1
ATOM 1369 O O . ALA A 1 177 ? 6.525 19.434 -14.145 1.00 62.06 177 ALA A O 1
ATOM 1370 N N . VAL A 1 178 ? 6.333 18.266 -12.257 1.00 59.97 178 VAL A N 1
ATOM 1371 C CA . VAL A 1 178 ? 7.314 19.032 -11.485 1.00 59.97 178 VAL A CA 1
ATOM 1372 C C . VAL A 1 178 ? 8.661 18.289 -11.480 1.00 59.97 178 VAL A C 1
ATOM 1374 O O . VAL A 1 178 ? 8.684 17.092 -11.727 1.00 59.97 178 VAL A O 1
ATOM 1377 N N . PRO A 1 179 ? 9.805 18.912 -11.166 1.00 57.72 179 PRO A N 1
ATOM 1378 C CA . PRO A 1 179 ? 11.057 18.182 -10.919 1.00 57.72 179 PRO A CA 1
ATOM 1379 C C . PRO A 1 179 ? 11.034 17.375 -9.601 1.00 57.72 179 PRO A C 1
ATOM 1381 O O . PRO A 1 179 ? 10.279 17.738 -8.691 1.00 57.72 179 PRO A O 1
ATOM 1384 N N . PRO A 1 180 ? 11.837 16.304 -9.436 1.00 55.97 180 PRO A N 1
ATOM 1385 C CA . PRO A 1 180 ? 11.825 15.460 -8.231 1.00 55.97 180 PRO A CA 1
ATOM 1386 C C . PRO A 1 180 ? 12.279 16.181 -6.948 1.00 55.97 180 PRO A C 1
ATOM 1388 O O . PRO A 1 180 ? 11.897 15.776 -5.855 1.00 55.97 180 PRO A O 1
ATOM 1391 N N . TRP A 1 181 ? 13.018 17.289 -7.067 1.00 54.84 181 TRP A N 1
ATOM 1392 C CA . TRP A 1 181 ? 13.394 18.185 -5.959 1.00 54.84 181 TRP A CA 1
ATOM 1393 C C . TRP A 1 181 ? 12.356 19.284 -5.662 1.00 54.84 181 TRP A C 1
ATOM 1395 O O . TRP A 1 181 ? 12.623 20.183 -4.864 1.00 54.84 181 TRP A O 1
ATOM 1405 N N . TRP A 1 182 ? 11.186 19.257 -6.311 1.00 53.16 182 TRP A N 1
ATOM 1406 C CA . TRP A 1 182 ? 10.137 20.253 -6.084 1.00 53.16 182 TRP A CA 1
ATOM 1407 C C . TRP A 1 182 ? 9.514 20.103 -4.684 1.00 53.16 182 TRP A C 1
ATOM 1409 O O . TRP A 1 182 ? 9.122 18.986 -4.326 1.00 53.16 182 TRP A O 1
ATOM 1419 N N . PRO A 1 183 ? 9.388 21.187 -3.893 1.00 54.94 183 PRO A N 1
ATOM 1420 C CA . PRO A 1 183 ? 8.859 21.117 -2.533 1.00 54.94 183 PRO A CA 1
ATOM 1421 C C . PRO A 1 183 ? 7.420 20.589 -2.481 1.00 54.94 183 PRO A C 1
ATOM 1423 O O . PRO A 1 183 ? 6.567 20.982 -3.279 1.00 54.94 183 PRO A O 1
ATOM 1426 N N . ALA A 1 184 ? 7.124 19.741 -1.494 1.00 50.03 184 ALA A N 1
ATOM 1427 C CA . ALA A 1 184 ? 5.749 19.360 -1.186 1.00 50.03 184 ALA A CA 1
ATOM 1428 C C . ALA A 1 184 ? 4.935 20.606 -0.774 1.00 50.03 184 ALA A C 1
ATOM 1430 O O . ALA A 1 184 ? 5.397 21.411 0.034 1.00 50.03 184 ALA A O 1
ATOM 1431 N N . GLY A 1 185 ? 3.732 20.771 -1.334 1.00 49.44 185 GLY A N 1
ATOM 1432 C CA . GLY A 1 185 ? 2.825 21.884 -1.014 1.00 49.44 185 GLY A CA 1
ATOM 1433 C C . GLY A 1 185 ? 2.950 23.129 -1.901 1.00 49.44 185 GLY A C 1
ATOM 1434 O O . GLY A 1 185 ? 2.244 24.103 -1.663 1.00 49.44 185 GLY A O 1
ATOM 1435 N N . TRP A 1 186 ? 3.810 23.110 -2.921 1.00 49.44 186 TRP A N 1
ATOM 1436 C CA . TRP A 1 186 ? 3.889 24.175 -3.926 1.00 49.44 186 TRP A CA 1
ATOM 1437 C C . TRP A 1 186 ? 3.114 23.772 -5.178 1.00 49.44 186 TRP A C 1
ATOM 1439 O O . TRP A 1 186 ? 3.311 22.666 -5.686 1.00 49.44 186 TRP A O 1
ATOM 1449 N N . GLU A 1 187 ? 2.255 24.662 -5.685 1.00 53.50 187 GLU A N 1
ATOM 1450 C CA . GLU A 1 187 ? 1.510 24.403 -6.919 1.00 53.50 187 GLU A CA 1
ATOM 1451 C C . GLU A 1 187 ? 2.478 24.115 -8.080 1.00 53.50 187 GLU A C 1
ATOM 1453 O O . GLU A 1 187 ? 3.453 24.854 -8.266 1.00 53.50 187 GLU A O 1
ATOM 1458 N N . PRO A 1 188 ? 2.244 23.039 -8.856 1.00 52.94 188 PRO A N 1
ATOM 1459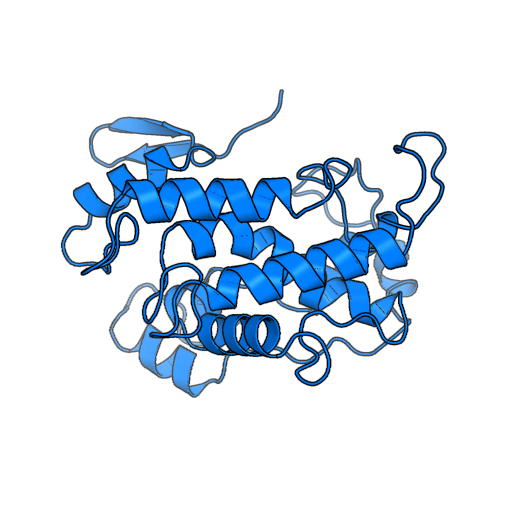 C CA . PRO A 1 188 ? 2.979 22.806 -10.087 1.00 52.94 188 PRO A CA 1
ATOM 1460 C C . PRO A 1 188 ? 2.840 24.019 -11.015 1.00 52.94 188 PRO A C 1
ATOM 1462 O O . PRO A 1 188 ? 1.740 24.562 -11.141 1.00 52.94 188 PRO A O 1
ATOM 1465 N N . PRO A 1 189 ? 3.911 24.442 -11.699 1.00 55.31 189 PRO A N 1
ATOM 1466 C CA . PRO A 1 189 ? 3.793 25.476 -12.714 1.00 55.31 189 PRO A CA 1
ATOM 1467 C C . PRO A 1 189 ? 2.867 25.004 -13.849 1.00 55.31 189 PRO A C 1
ATOM 1469 O O . PRO A 1 189 ? 2.796 23.817 -14.153 1.00 55.31 189 PRO A O 1
ATOM 1472 N N . THR A 1 190 ? 2.146 25.924 -14.489 1.00 48.34 190 THR A N 1
ATOM 1473 C CA . THR A 1 190 ? 1.052 25.601 -15.428 1.00 48.34 190 THR A CA 1
ATOM 1474 C C . THR A 1 190 ? 1.472 24.726 -16.617 1.00 48.34 190 THR A C 1
ATOM 1476 O O . THR A 1 190 ? 0.687 23.882 -17.048 1.00 48.34 190 THR A O 1
ATOM 1479 N N . TRP A 1 191 ? 2.718 24.845 -17.087 1.00 46.75 191 TRP A N 1
ATOM 1480 C CA . TRP A 1 191 ? 3.285 24.022 -18.170 1.00 46.75 191 TRP A CA 1
ATOM 1481 C C . TRP A 1 191 ? 3.349 22.525 -17.828 1.00 46.75 191 TRP A C 1
ATOM 1483 O O . TRP A 1 191 ? 3.264 21.676 -18.707 1.00 46.75 191 TRP A O 1
ATOM 1493 N N . ALA A 1 192 ? 3.405 22.183 -16.539 1.00 46.59 192 ALA A N 1
ATOM 1494 C CA . ALA A 1 192 ? 3.426 20.809 -16.058 1.00 46.59 192 ALA A CA 1
ATOM 1495 C C . ALA A 1 192 ? 2.122 20.045 -16.403 1.00 46.59 192 ALA A C 1
ATOM 1497 O O . ALA A 1 192 ? 2.086 18.821 -16.518 1.00 46.59 192 ALA A O 1
ATOM 1498 N N . SER A 1 193 ? 1.012 20.763 -16.580 1.00 47.72 193 SER A N 1
ATOM 1499 C CA . SER A 1 193 ? -0.282 20.152 -16.900 1.00 47.72 193 SER A CA 1
ATOM 1500 C C . SER A 1 193 ? -0.430 19.735 -18.369 1.00 47.72 193 SER A C 1
ATOM 1502 O O . SER A 1 193 ? -1.236 18.851 -18.658 1.00 47.72 193 SER A O 1
ATOM 1504 N N . GLU A 1 194 ? 0.356 20.324 -19.275 1.00 46.47 194 GLU A N 1
ATOM 1505 C CA . GLU A 1 194 ? 0.251 20.106 -20.724 1.00 46.47 194 GLU A CA 1
ATOM 1506 C C . GLU A 1 194 ? 0.989 18.829 -21.175 1.00 46.47 194 GLU A C 1
ATOM 1508 O O . GLU A 1 194 ? 0.497 18.115 -22.048 1.00 46.47 194 GLU A O 1
ATOM 1513 N N . ASP A 1 195 ? 2.094 18.467 -20.509 1.00 47.09 195 ASP A N 1
ATOM 1514 C CA . ASP A 1 195 ? 2.927 17.296 -20.846 1.00 47.09 195 ASP A CA 1
ATOM 1515 C C . ASP A 1 195 ? 2.474 15.973 -20.192 1.00 47.09 195 ASP A C 1
ATOM 1517 O O . ASP A 1 195 ? 2.924 14.891 -20.572 1.00 47.09 195 ASP A O 1
ATOM 1521 N N . ALA A 1 196 ? 1.543 16.004 -19.230 1.00 50.22 196 ALA A N 1
ATOM 1522 C CA . ALA A 1 196 ? 1.049 14.802 -18.536 1.00 50.22 196 ALA A CA 1
ATOM 1523 C C . ALA A 1 196 ? 0.153 13.886 -19.413 1.00 50.22 196 ALA A C 1
ATOM 1525 O O . ALA A 1 196 ? -0.394 12.890 -18.928 1.00 50.22 196 ALA A O 1
ATOM 1526 N N . GLY A 1 197 ? -0.022 14.228 -20.694 1.00 45.88 197 GLY A N 1
ATOM 1527 C CA . GLY A 1 197 ? -1.049 13.719 -21.605 1.00 45.88 197 GLY A CA 1
ATOM 1528 C C . GLY A 1 197 ? -0.768 12.404 -22.338 1.00 45.88 197 GLY A C 1
ATOM 1529 O O . GLY A 1 197 ? -1.491 12.100 -23.282 1.00 45.88 197 GLY A O 1
ATOM 1530 N N . ALA A 1 198 ? 0.236 11.606 -21.960 1.00 51.88 198 ALA A N 1
ATOM 1531 C CA . ALA A 1 198 ? 0.583 10.426 -22.763 1.00 51.88 198 ALA A CA 1
ATOM 1532 C C . ALA A 1 198 ? -0.488 9.311 -22.743 1.00 51.88 198 ALA A C 1
ATOM 1534 O O . ALA A 1 198 ? -0.639 8.614 -23.742 1.00 51.88 198 ALA A O 1
ATOM 1535 N N . LEU A 1 199 ? -1.267 9.155 -21.663 1.00 51.25 199 LEU A N 1
ATOM 1536 C CA . LEU A 1 199 ? -2.359 8.172 -21.566 1.00 51.25 199 LEU A CA 1
ATOM 1537 C C . LEU A 1 199 ? -3.472 8.656 -20.612 1.00 51.25 199 LEU A C 1
ATOM 1539 O O . LEU A 1 199 ? -3.164 9.336 -19.622 1.00 51.25 199 LEU A O 1
ATOM 1543 N N . PRO A 1 200 ? -4.755 8.300 -20.858 1.00 53.09 200 PRO A N 1
ATOM 1544 C CA . PRO A 1 200 ? -5.842 8.620 -19.936 1.00 53.09 200 PRO A CA 1
ATOM 1545 C C . PRO A 1 200 ? -5.520 8.078 -18.534 1.00 53.09 200 PRO A C 1
ATOM 1547 O O . PRO A 1 200 ? -4.927 7.000 -18.424 1.00 53.09 200 PRO A O 1
ATOM 1550 N N . PRO A 1 201 ? -5.858 8.815 -17.455 1.00 54.84 201 PRO A N 1
ATOM 1551 C CA . PRO A 1 201 ? -5.680 8.305 -16.105 1.00 54.84 201 PRO A CA 1
ATOM 1552 C C . PRO A 1 201 ? -6.384 6.954 -15.999 1.00 54.84 201 PRO A C 1
ATOM 1554 O O . PRO A 1 201 ? -7.542 6.848 -16.412 1.00 54.84 201 PRO A O 1
ATOM 1557 N N . PRO A 1 202 ? -5.733 5.925 -15.444 1.00 58.31 202 PRO A N 1
ATOM 1558 C CA . PRO A 1 202 ? -6.491 4.768 -15.021 1.00 58.31 202 PRO A CA 1
ATOM 1559 C C . PRO A 1 202 ? -7.546 5.231 -14.005 1.00 58.31 202 PRO A C 1
ATOM 1561 O O . PRO A 1 202 ? -7.238 5.952 -13.054 1.00 58.31 202 PRO A O 1
ATOM 1564 N N . THR A 1 203 ? -8.806 4.878 -14.241 1.00 59.94 203 THR A N 1
ATOM 1565 C CA . THR A 1 203 ? -9.913 5.234 -13.352 1.00 59.94 203 THR A CA 1
ATOM 1566 C C . THR A 1 203 ? -9.868 4.302 -12.150 1.00 59.94 203 THR A C 1
ATOM 1568 O O . THR A 1 203 ? -10.187 3.118 -12.263 1.00 59.94 203 THR A O 1
ATOM 1571 N N . TYR A 1 204 ? -9.434 4.827 -11.009 1.00 64.94 204 TYR A N 1
ATOM 1572 C CA . TYR A 1 204 ? -9.384 4.095 -9.744 1.00 64.94 204 TYR A CA 1
ATOM 1573 C C . TYR A 1 204 ? -10.326 4.713 -8.706 1.00 64.94 204 TYR A C 1
ATOM 1575 O O . TYR A 1 204 ? -10.004 4.734 -7.513 1.00 64.94 204 TYR A O 1
ATOM 1583 N N . ASP A 1 205 ? -11.454 5.250 -9.170 1.00 69.06 205 ASP A N 1
ATOM 1584 C CA . ASP A 1 205 ? -12.397 5.982 -8.335 1.00 69.06 205 ASP A CA 1
ATOM 1585 C C . ASP A 1 205 ? -12.949 5.087 -7.230 1.00 69.06 205 ASP A C 1
ATOM 1587 O O . ASP A 1 205 ? -13.209 3.894 -7.423 1.00 69.06 205 ASP A O 1
ATOM 1591 N N . VAL A 1 206 ? -13.130 5.678 -6.053 1.00 72.00 206 VAL A N 1
ATOM 1592 C CA . VAL A 1 206 ? -13.786 5.006 -4.936 1.00 72.00 206 VAL A CA 1
ATOM 1593 C C . VAL A 1 206 ? -15.216 4.687 -5.364 1.00 72.00 206 VAL A C 1
ATOM 1595 O O . VAL A 1 206 ? -15.962 5.612 -5.700 1.00 72.00 206 VAL A O 1
ATOM 1598 N N . PRO A 1 207 ? -15.652 3.415 -5.337 1.00 80.12 207 PRO A N 1
ATOM 1599 C CA . PRO A 1 207 ? -17.043 3.097 -5.605 1.00 80.12 207 PRO A CA 1
ATOM 1600 C C . PRO A 1 207 ? -17.950 3.906 -4.672 1.00 80.12 207 PRO A C 1
ATOM 1602 O O . PRO A 1 207 ? -17.769 3.884 -3.452 1.00 80.12 207 PRO A O 1
ATOM 1605 N N . LEU A 1 208 ? -18.957 4.593 -5.225 1.00 81.31 208 LEU A N 1
ATOM 1606 C CA . LEU A 1 208 ? -19.891 5.418 -4.442 1.00 81.31 208 LEU A CA 1
ATOM 1607 C C . LEU A 1 208 ? -20.555 4.636 -3.297 1.00 81.31 208 LEU A C 1
ATOM 1609 O O . LEU A 1 208 ? -20.900 5.214 -2.270 1.00 81.31 208 LEU A O 1
ATOM 1613 N N . SER A 1 209 ? -20.696 3.316 -3.447 1.00 84.75 209 SER A N 1
ATOM 1614 C CA . SER A 1 209 ? -21.179 2.414 -2.400 1.00 84.75 209 SER A CA 1
ATOM 1615 C C . SER A 1 209 ? -20.248 2.346 -1.184 1.00 84.75 209 SER A C 1
ATOM 1617 O O . SER A 1 209 ? -20.735 2.357 -0.055 1.00 84.75 209 SER A O 1
ATOM 1619 N N . ILE A 1 210 ? -18.927 2.319 -1.391 1.00 86.00 210 ILE A N 1
ATOM 1620 C CA . ILE A 1 210 ? -17.930 2.321 -0.311 1.00 86.00 210 ILE A CA 1
ATOM 1621 C C . ILE A 1 210 ? -17.953 3.669 0.410 1.00 86.00 210 ILE A C 1
ATOM 1623 O O . ILE A 1 210 ? -17.968 3.698 1.640 1.00 86.00 210 ILE A O 1
ATOM 1627 N N . TRP A 1 211 ? -18.038 4.776 -0.336 1.00 85.50 211 TRP A N 1
ATOM 1628 C CA . TRP A 1 211 ? -18.177 6.107 0.259 1.00 85.50 211 TRP A CA 1
ATOM 1629 C C . TRP A 1 211 ? -19.456 6.240 1.087 1.00 85.50 211 TRP A C 1
ATOM 1631 O O . TRP A 1 211 ? -19.397 6.646 2.245 1.00 85.50 211 TRP A O 1
ATOM 1641 N N . ALA A 1 212 ? -20.606 5.862 0.523 1.00 85.31 212 ALA A N 1
ATOM 1642 C CA . ALA A 1 212 ? -21.890 5.951 1.210 1.00 85.31 212 ALA A CA 1
ATOM 1643 C C . ALA A 1 212 ? -21.892 5.136 2.513 1.00 85.31 212 ALA A C 1
ATOM 1645 O O . ALA A 1 212 ? -22.320 5.640 3.552 1.00 85.31 212 ALA A O 1
ATOM 1646 N N . ALA A 1 213 ? -21.352 3.912 2.482 1.00 86.44 213 ALA A N 1
ATOM 1647 C CA . ALA A 1 213 ? -21.185 3.096 3.680 1.00 86.44 213 ALA A CA 1
ATOM 1648 C C . ALA A 1 213 ? -20.255 3.774 4.700 1.00 86.44 213 ALA A C 1
ATOM 1650 O O . ALA A 1 213 ? -20.606 3.874 5.874 1.00 86.44 213 ALA A O 1
ATOM 1651 N N . TYR A 1 214 ? -19.111 4.296 4.249 1.00 86.38 214 TYR A N 1
ATOM 1652 C CA . TYR A 1 214 ? -18.127 4.967 5.101 1.00 86.38 214 TYR A CA 1
ATOM 1653 C C . TYR A 1 214 ? -18.638 6.268 5.741 1.00 86.38 214 TYR A C 1
ATOM 1655 O O . TYR A 1 214 ? -18.255 6.583 6.868 1.00 86.38 214 TYR A O 1
ATOM 1663 N N . ALA A 1 215 ? -19.469 7.037 5.039 1.00 86.44 215 ALA A N 1
ATOM 1664 C CA . ALA A 1 215 ? -20.026 8.293 5.535 1.00 86.44 215 ALA A CA 1
ATOM 1665 C C . ALA A 1 215 ? -21.228 8.084 6.474 1.00 86.44 215 ALA A C 1
ATOM 1667 O O . ALA A 1 215 ? -21.484 8.926 7.332 1.00 86.44 215 ALA A O 1
ATOM 1668 N N . SER A 1 216 ? -21.953 6.964 6.343 1.00 85.88 216 SER A N 1
ATOM 1669 C CA . SER A 1 216 ? -23.226 6.727 7.046 1.00 85.88 216 SER A CA 1
ATOM 1670 C C . SER A 1 216 ? -23.147 6.765 8.580 1.00 85.88 216 SER A C 1
ATOM 1672 O O . SER A 1 216 ? -24.114 7.145 9.237 1.00 85.88 216 SER A O 1
ATOM 1674 N N . ASP A 1 217 ? -21.999 6.417 9.157 1.00 82.75 217 ASP A N 1
ATOM 1675 C CA . ASP A 1 217 ? -21.731 6.382 10.598 1.00 82.75 217 ASP A CA 1
ATOM 1676 C C . ASP A 1 217 ? -20.744 7.480 11.049 1.00 82.75 217 ASP A C 1
ATOM 1678 O O . ASP A 1 217 ? -20.342 7.515 12.215 1.00 82.75 217 ASP A O 1
ATOM 1682 N N . ARG A 1 218 ? -20.343 8.392 10.149 1.00 82.75 218 ARG A N 1
ATOM 1683 C CA . ARG A 1 218 ? -19.319 9.421 10.405 1.00 82.75 218 ARG A CA 1
ATOM 1684 C C . ARG A 1 218 ? -19.857 10.824 10.105 1.00 82.75 218 ARG A C 1
ATOM 1686 O O . ARG A 1 218 ? -19.607 11.357 9.026 1.00 82.75 218 ARG A O 1
ATOM 1693 N N . PRO A 1 219 ? -20.508 11.489 11.080 1.00 72.38 219 PRO A N 1
ATOM 1694 C CA . PRO A 1 219 ? -21.157 12.789 10.869 1.00 72.38 219 PRO A CA 1
ATOM 1695 C C . PRO A 1 219 ? -20.189 13.938 10.536 1.00 72.38 219 PRO A C 1
ATOM 1697 O O . PRO A 1 219 ? -20.629 15.002 10.116 1.00 72.38 219 PRO A O 1
ATOM 1700 N N . ALA A 1 220 ? -18.881 13.742 10.734 1.00 78.56 220 ALA A N 1
ATOM 1701 C CA . ALA A 1 220 ? -17.840 14.727 10.442 1.00 78.56 220 ALA A CA 1
ATOM 1702 C C . ALA A 1 220 ? -17.164 14.537 9.066 1.00 78.56 220 ALA A C 1
ATOM 1704 O O . ALA A 1 220 ? -16.226 15.266 8.745 1.00 78.56 220 ALA A O 1
ATOM 1705 N N . VAL A 1 221 ? -17.587 13.553 8.266 1.00 76.44 221 VAL A N 1
ATOM 1706 C CA . VAL A 1 221 ? -17.088 13.353 6.895 1.00 76.44 221 VAL A CA 1
ATOM 1707 C C . VAL A 1 221 ? -17.994 14.105 5.917 1.00 76.44 221 VAL A C 1
ATOM 1709 O O . VAL A 1 221 ? -19.187 14.269 6.168 1.00 76.44 221 VAL A O 1
ATOM 1712 N N . ALA A 1 222 ? -17.426 14.601 4.812 1.00 70.75 222 ALA A N 1
ATOM 1713 C CA . ALA A 1 222 ? -18.194 15.273 3.767 1.00 70.75 222 ALA A CA 1
ATOM 1714 C C . ALA A 1 222 ? -19.350 14.379 3.260 1.00 70.75 222 ALA A C 1
ATOM 1716 O O . ALA A 1 222 ? -19.238 13.154 3.276 1.00 70.75 222 ALA A O 1
ATOM 1717 N N . PRO A 1 223 ? -20.464 14.957 2.783 1.00 62.66 223 PRO A N 1
ATOM 1718 C CA . PRO A 1 223 ? -21.586 14.165 2.281 1.00 62.66 223 PRO A CA 1
ATOM 1719 C C . PRO A 1 223 ? -21.295 13.509 0.919 1.00 62.66 223 PRO A C 1
ATOM 1721 O O . PRO A 1 223 ? -21.949 12.535 0.555 1.00 62.66 223 PRO A O 1
ATOM 1724 N N . THR A 1 224 ? -20.310 14.005 0.168 1.00 63.31 224 THR A N 1
ATOM 1725 C CA . THR A 1 224 ? -19.985 13.561 -1.197 1.00 63.31 224 THR A CA 1
ATOM 1726 C C . THR A 1 224 ? -18.537 13.100 -1.308 1.00 63.31 224 THR A C 1
ATOM 1728 O O . THR A 1 224 ? -17.659 13.697 -0.684 1.00 63.31 224 THR A O 1
ATOM 1731 N N . ALA A 1 225 ? -18.302 12.066 -2.123 1.00 61.66 225 ALA A N 1
ATOM 1732 C CA . ALA A 1 225 ? -16.958 11.634 -2.496 1.00 61.66 225 ALA A CA 1
ATOM 1733 C C . ALA A 1 225 ? -16.229 12.775 -3.228 1.00 61.66 225 ALA A C 1
ATOM 1735 O O . ALA A 1 225 ? -16.874 13.549 -3.942 1.00 61.66 225 ALA A O 1
ATOM 1736 N N . ALA A 1 226 ? -14.924 12.900 -2.982 1.00 57.25 226 ALA A N 1
ATOM 1737 C CA . ALA A 1 226 ? -14.046 13.865 -3.642 1.00 57.25 226 ALA A CA 1
ATOM 1738 C C . ALA A 1 226 ? -13.543 13.323 -4.984 1.00 57.25 226 ALA A C 1
ATOM 1740 O O . ALA A 1 226 ? -13.377 12.085 -5.073 1.00 57.25 226 ALA A O 1
#

pLDDT: mean 78.58, std 16.07, range [35.72, 97.75]

Sequence (226 aa):
GSDVPRVALPDGRVIDATETAFLRELDQLFPKTRTLWPPNGVDERSVNDMVRAVGDALPSAILPGSRAAHLFTLDNNLPAPLAREHFEDALDEVDRLLGMFPSGDFFCGSAMSAADVAWAPILERYGAQLPRFYAGLCPRDSVRWARLARWYTAMDCVPAYACRVKGDAISWAKVLAVPPWWPAGWEPPTWASEDAGALPPPTYDVPLSIWAAYASDRPAVAPTAA

Foldseek 3Di:
DPPFDWDQDPVRDIDRPLDLVVLVVVCVVCVVDQRQQPGPPDHNVLLVVLLVQLVVLADPLPDVLDQPLCQQDDDVPGPHRDDPVSRLSSLLSVLVQCVPAVQPLESNHNDHHSSCVNCVVVLLSQQLGVVLRDPPRHSLDCVRRVSSVRNLVVQLLPLCCQQPPRDFSVVSLLSVLADSPDDPPDHRDPVSNVPSPSDDGDGSHRPVVSVCVSVVPPVPDDPDGD

Organism: NCBI:txid221442

Secondary structure (DSSP, 8-state):
-----EEE-TTS-EEETTSHHHHHHHHHH-TTSPP-SSPTT--HHHHHHHHHHHHHHS-TT--TT--GGGTT---TTSPSPPPHHHHHHHHHHHHHHHTS-TT-SBTTBSS--HHHHHHHHHHHHHHHHHHHHSTT--TT-TTT-HHHHHHHHHHHT-HHHHHHTPPPHHHHHHTTSS-TTPPTTSPPPGGGGTTTTTSPPP--PPPHHHHHHHHHT-TTS-SS--